Protein AF-A0A7S4K6B4-F1 (afdb_monomer_lite)

InterPro domains:
  IPR001936 Ras GTPase-activating domain [PF00616] (1-148)
  IPR001936 Ras GTPase-activating domain [PS50018] (1-148)
  IPR001936 Ras GTPase-activating domain [SM00323] (1-263)
  IPR008936 Rho GTPase activation protein [G3DSA:1.10.506.10] (1-187)
  IPR008936 Rho GTPase activation protein [SSF48350] (1-234)
  IPR039360 Ras GTPase-activating protein [PTHR10194] (1-226)

Sequence (280 aa):
MVDHYFKLVGLPYLQKTLKGIISQIYGLKKSCEMDPSRLTKQEESVEKNSEVLLSLIEQVLKEIFSSIDYFPQKLKDVLQLIRKNCSEAFVENDETVQYTCVSCFVFLRYFVAAILGPTLFGFTKERPGSIAERTLTLVAKTLQSLANFCEFGVKESFMKPLNPFLSVQMENMKNYLNALSLPPSSSPPPPPSLSPISPKEEREETLQEKLNPLKELATLHRLLSDLLPNMEKINTERGEPAGEGLVQLRRVLEGLGKKVEEFKERKEGDPLCVKQFECL

Structure (mmCIF, N/CA/C/O backbone):
data_AF-A0A7S4K6B4-F1
#
_entry.id   AF-A0A7S4K6B4-F1
#
loop_
_atom_site.group_PDB
_atom_site.id
_atom_site.type_symbol
_atom_site.label_atom_id
_atom_site.label_alt_id
_atom_site.label_comp_id
_atom_site.label_asym_id
_atom_site.label_entity_id
_atom_site.label_seq_id
_atom_site.pdbx_PDB_ins_code
_atom_site.Cartn_x
_atom_site.Cartn_y
_atom_site.Cartn_z
_atom_site.occupancy
_atom_site.B_iso_or_equiv
_atom_site.auth_seq_id
_atom_site.auth_comp_id
_atom_site.auth_asym_id
_atom_site.auth_atom_id
_atom_site.pdbx_PDB_model_num
ATOM 1 N N . MET A 1 1 ? 3.953 4.724 -15.351 1.00 70.56 1 MET A N 1
ATOM 2 C CA . MET A 1 1 ? 4.293 3.433 -15.995 1.00 70.56 1 MET A CA 1
ATOM 3 C C . MET A 1 1 ? 4.385 2.311 -14.963 1.00 70.56 1 MET A C 1
ATOM 5 O O . MET A 1 1 ? 3.603 1.378 -15.066 1.00 70.56 1 MET A O 1
ATOM 9 N N . VAL A 1 2 ? 5.246 2.430 -13.942 1.00 76.44 2 VAL A N 1
ATOM 10 C CA . VAL A 1 2 ? 5.408 1.409 -12.884 1.00 76.44 2 VAL A CA 1
ATOM 11 C C . VAL A 1 2 ? 4.096 1.116 -12.145 1.00 76.44 2 VAL A C 1
ATOM 13 O O . VAL A 1 2 ? 3.710 -0.040 -12.060 1.00 76.44 2 VAL A O 1
ATOM 16 N N . ASP A 1 3 ? 3.345 2.136 -11.725 1.00 76.62 3 ASP A N 1
ATOM 17 C CA . ASP A 1 3 ? 2.077 1.938 -10.996 1.00 76.62 3 ASP A CA 1
ATOM 18 C C . ASP A 1 3 ? 1.031 1.172 -11.816 1.00 76.62 3 ASP A C 1
ATOM 20 O O . ASP A 1 3 ? 0.331 0.296 -11.311 1.00 76.62 3 ASP A O 1
ATOM 24 N N . HIS A 1 4 ? 0.951 1.474 -13.115 1.00 78.50 4 HIS A N 1
ATOM 25 C CA . HIS A 1 4 ? 0.056 0.776 -14.032 1.00 78.50 4 HIS A CA 1
ATOM 26 C C . HIS A 1 4 ? 0.482 -0.684 -14.215 1.00 78.50 4 HIS A C 1
ATOM 28 O O . HIS A 1 4 ? -0.365 -1.571 -14.197 1.00 78.50 4 HIS A O 1
ATOM 34 N N . TYR A 1 5 ? 1.788 -0.941 -14.320 1.00 82.06 5 TYR A N 1
ATOM 35 C CA . TYR A 1 5 ? 2.335 -2.293 -14.399 1.00 82.06 5 TYR A CA 1
ATOM 36 C C . TYR A 1 5 ? 2.086 -3.098 -13.114 1.00 82.06 5 TYR A C 1
ATOM 38 O O . TYR A 1 5 ? 1.616 -4.233 -13.184 1.00 82.06 5 TYR A O 1
ATOM 46 N N . PHE A 1 6 ? 2.314 -2.492 -11.943 1.00 85.38 6 PHE A N 1
ATOM 47 C CA . PHE A 1 6 ? 2.011 -3.078 -10.632 1.00 85.38 6 PHE A CA 1
ATOM 48 C C . PHE A 1 6 ? 0.539 -3.439 -10.516 1.00 85.38 6 PHE A C 1
ATOM 50 O O . PHE A 1 6 ? 0.203 -4.542 -10.094 1.00 85.38 6 PHE A O 1
ATOM 57 N N . LYS A 1 7 ? -0.347 -2.539 -10.948 1.00 81.94 7 LYS A N 1
ATOM 58 C CA . LYS A 1 7 ? -1.776 -2.828 -10.989 1.00 81.94 7 LYS A CA 1
ATOM 59 C C . LYS A 1 7 ? -2.085 -3.966 -11.960 1.00 81.94 7 LYS A C 1
ATOM 61 O O . LYS A 1 7 ? -2.802 -4.877 -11.581 1.00 81.94 7 LYS A O 1
ATOM 66 N N . LEU A 1 8 ? -1.551 -3.946 -13.177 1.00 82.88 8 LEU A N 1
ATOM 67 C CA . LEU A 1 8 ? -1.863 -4.939 -14.208 1.00 82.88 8 LEU A CA 1
ATOM 68 C C . LEU A 1 8 ? -1.432 -6.356 -13.808 1.00 82.88 8 LEU A C 1
ATOM 70 O O . LEU A 1 8 ? -2.233 -7.284 -13.866 1.00 82.88 8 LEU A O 1
ATOM 74 N N . VAL A 1 9 ? -0.178 -6.517 -13.388 1.00 88.06 9 VAL A N 1
ATOM 75 C CA . VAL A 1 9 ? 0.402 -7.825 -13.044 1.00 88.06 9 VAL A CA 1
ATOM 76 C C . VAL A 1 9 ? 0.001 -8.261 -11.638 1.00 88.06 9 VAL A C 1
ATOM 78 O O . VAL A 1 9 ? -0.176 -9.446 -11.366 1.00 88.06 9 VAL A O 1
ATOM 81 N N . GLY A 1 10 ? -0.128 -7.301 -10.729 1.00 90.56 10 GLY A N 1
ATOM 82 C CA . GLY A 1 10 ? -0.318 -7.555 -9.312 1.00 90.56 10 GLY A CA 1
ATOM 83 C C . GLY A 1 10 ? -1.771 -7.679 -8.864 1.00 90.56 10 GLY A C 1
ATOM 84 O O . GLY A 1 10 ? -2.011 -8.217 -7.785 1.00 90.56 10 GLY A O 1
ATOM 85 N N . LEU A 1 11 ? -2.757 -7.251 -9.662 1.00 91.38 11 LEU A N 1
ATOM 86 C CA . LEU A 1 11 ? -4.163 -7.248 -9.233 1.00 91.38 11 LEU A CA 1
ATOM 87 C C . LEU A 1 11 ? -4.653 -8.590 -8.659 1.00 91.38 11 LEU A C 1
ATOM 89 O O . LEU A 1 11 ? -5.270 -8.556 -7.594 1.00 91.38 11 LEU A O 1
ATOM 93 N N . PRO A 1 12 ? -4.373 -9.761 -9.272 1.00 92.75 12 PRO A N 1
ATOM 94 C CA . PRO A 1 12 ? -4.813 -11.041 -8.715 1.00 92.75 12 PRO A CA 1
ATOM 95 C C . PRO A 1 12 ? -4.189 -11.332 -7.345 1.00 92.75 12 PRO A C 1
ATOM 97 O O . PRO A 1 12 ? -4.876 -11.792 -6.433 1.00 92.75 12 PRO A O 1
ATOM 100 N N . TYR A 1 13 ? -2.901 -11.017 -7.184 1.00 95.00 13 TYR A N 1
ATOM 101 C CA . TYR A 1 13 ? -2.195 -11.128 -5.909 1.00 95.00 13 TYR A CA 1
ATOM 102 C C . TYR A 1 13 ? -2.833 -10.212 -4.860 1.00 95.00 13 TYR A C 1
ATOM 104 O O . TYR A 1 13 ? -3.227 -10.669 -3.793 1.00 95.00 13 TYR A O 1
ATOM 112 N N . LEU A 1 14 ? -3.028 -8.939 -5.203 1.00 94.69 14 LEU A N 1
ATOM 113 C CA . LEU A 1 14 ? -3.576 -7.929 -4.307 1.00 94.69 14 LEU A CA 1
ATOM 114 C C . LEU A 1 14 ? -4.992 -8.301 -3.839 1.00 94.69 14 LEU A C 1
ATOM 116 O O . LEU A 1 14 ? -5.312 -8.181 -2.657 1.00 94.69 14 LEU A O 1
ATOM 120 N N . GLN A 1 15 ? -5.827 -8.796 -4.758 1.00 93.88 15 GLN A N 1
ATOM 121 C CA . GLN A 1 15 ? -7.163 -9.305 -4.452 1.00 93.88 15 GLN A CA 1
ATOM 122 C C . GLN A 1 15 ? -7.110 -10.513 -3.521 1.00 93.88 15 GLN A C 1
ATOM 124 O O . GLN A 1 15 ? -7.861 -10.554 -2.548 1.00 93.88 15 GLN A O 1
ATOM 129 N N . LYS A 1 16 ? -6.210 -11.465 -3.769 1.00 95.25 16 LYS A N 1
ATOM 130 C CA . LYS A 1 16 ? -6.030 -12.622 -2.888 1.00 95.25 16 LYS A CA 1
ATOM 131 C C . LYS A 1 16 ? -5.607 -12.205 -1.474 1.00 95.25 16 LYS A C 1
ATOM 133 O O . LYS A 1 16 ? -6.151 -12.747 -0.520 1.00 95.25 16 LYS A O 1
ATOM 138 N N . THR A 1 17 ? -4.708 -11.230 -1.348 1.00 97.00 17 THR A N 1
ATOM 139 C CA . THR A 1 17 ? -4.166 -10.770 -0.060 1.00 97.00 17 THR A CA 1
ATOM 140 C C . THR A 1 17 ? -5.149 -9.907 0.738 1.00 97.00 17 THR A C 1
ATOM 142 O O . THR A 1 17 ? -5.305 -10.101 1.936 1.00 97.00 17 THR A O 1
ATOM 145 N N . LEU A 1 18 ? -5.826 -8.937 0.110 1.00 97.00 18 LEU A N 1
ATOM 146 C CA . LEU A 1 18 ? -6.572 -7.905 0.851 1.00 97.00 18 LEU A CA 1
ATOM 147 C C . LEU A 1 18 ? -8.098 -8.058 0.824 1.00 97.00 18 LEU A C 1
ATOM 149 O O . LEU A 1 18 ? -8.790 -7.413 1.613 1.00 97.00 18 LEU A O 1
ATOM 153 N N . LYS A 1 19 ? -8.672 -8.886 -0.059 1.00 95.44 19 LYS A N 1
ATOM 154 C CA . LYS A 1 19 ? -10.137 -8.933 -0.227 1.00 95.44 19 LYS A CA 1
ATOM 155 C C . LYS A 1 19 ? -10.873 -9.363 1.040 1.00 95.44 19 LYS A C 1
ATOM 157 O O . LYS A 1 19 ? -11.932 -8.803 1.328 1.00 95.44 19 LYS A O 1
ATOM 162 N N . GLY A 1 20 ? -10.328 -10.324 1.787 1.00 95.62 20 GLY A N 1
ATOM 163 C CA . GLY A 1 20 ? -10.930 -10.804 3.034 1.00 95.62 20 GLY A CA 1
ATOM 164 C C . GLY A 1 20 ? -11.068 -9.680 4.060 1.00 95.62 20 GLY A C 1
ATOM 165 O O . GLY A 1 20 ? -12.175 -9.375 4.504 1.00 95.62 20 GLY A O 1
ATOM 166 N N . ILE A 1 21 ? -9.962 -8.994 4.346 1.00 95.75 21 ILE A N 1
ATOM 167 C CA . ILE A 1 21 ? -9.938 -7.926 5.345 1.00 95.75 21 ILE A CA 1
ATOM 168 C C . ILE A 1 21 ? -10.695 -6.670 4.906 1.00 95.75 21 ILE A C 1
ATOM 170 O O . ILE A 1 21 ? -11.391 -6.060 5.714 1.00 95.75 21 ILE A O 1
ATOM 174 N N . ILE A 1 22 ? -10.659 -6.313 3.617 1.00 96.19 22 ILE A N 1
ATOM 175 C CA . ILE A 1 22 ? -11.480 -5.210 3.094 1.00 96.19 22 ILE A CA 1
ATOM 176 C C . ILE A 1 22 ? -12.967 -5.538 3.269 1.00 96.19 22 ILE A C 1
ATOM 178 O O . ILE A 1 22 ? -13.727 -4.690 3.732 1.00 96.19 22 ILE A O 1
ATOM 182 N N . SER A 1 23 ? -13.388 -6.771 2.975 1.00 95.31 23 SER A N 1
ATOM 183 C CA . SER A 1 23 ? -14.787 -7.189 3.158 1.00 95.31 23 SER A CA 1
ATOM 184 C C . SER A 1 23 ? -15.208 -7.144 4.631 1.00 95.31 23 SER A C 1
ATOM 186 O O . SER A 1 23 ? -16.315 -6.707 4.943 1.00 95.31 23 SER A O 1
ATOM 188 N N . GLN A 1 24 ? -14.314 -7.531 5.546 1.00 95.25 24 GLN A N 1
ATOM 189 C CA . GLN A 1 24 ? -14.530 -7.404 6.988 1.00 95.25 24 GLN A CA 1
ATOM 190 C C . GLN A 1 24 ? -14.710 -5.941 7.411 1.00 95.25 24 GLN A C 1
ATOM 192 O O . GLN A 1 24 ? -15.645 -5.640 8.151 1.00 95.25 24 GLN A O 1
ATOM 197 N N . ILE A 1 25 ? -13.872 -5.025 6.910 1.00 95.56 25 ILE A N 1
ATOM 198 C CA . ILE A 1 25 ? -13.977 -3.588 7.209 1.00 95.56 25 ILE A CA 1
ATOM 199 C C . ILE A 1 25 ? -15.300 -3.007 6.688 1.00 95.56 25 ILE A C 1
ATOM 201 O O . ILE A 1 25 ? -15.935 -2.214 7.380 1.00 95.56 25 ILE A O 1
ATOM 205 N N . TYR A 1 26 ? -15.764 -3.439 5.513 1.00 94.38 26 TYR A N 1
ATOM 206 C CA . TYR A 1 26 ? -17.073 -3.045 4.974 1.00 94.38 26 TYR A CA 1
ATOM 207 C C . TYR A 1 26 ? -18.247 -3.510 5.845 1.00 94.38 26 TYR A C 1
ATOM 209 O O . TYR A 1 26 ? -19.279 -2.843 5.890 1.00 94.38 26 TYR A O 1
ATOM 217 N N . GLY A 1 27 ? -18.096 -4.638 6.542 1.00 92.62 27 GLY A N 1
ATOM 218 C CA . GLY A 1 27 ? -19.103 -5.179 7.454 1.00 92.62 27 GLY A CA 1
ATOM 219 C C . GLY A 1 27 ? -19.108 -4.554 8.854 1.00 92.62 27 GLY A C 1
ATOM 220 O O . GLY A 1 27 ? -19.947 -4.936 9.677 1.00 92.62 27 GLY A O 1
ATOM 221 N N . LEU A 1 28 ? -18.192 -3.625 9.158 1.00 91.19 28 LEU A N 1
ATOM 222 C CA . LEU A 1 28 ? -18.115 -2.997 10.477 1.00 91.19 28 LEU A CA 1
ATOM 223 C C . LEU A 1 28 ? -19.350 -2.139 10.755 1.00 91.19 28 LEU A C 1
ATOM 225 O O . LEU A 1 28 ? -19.692 -1.225 10.011 1.00 91.19 28 LEU A O 1
ATOM 229 N N . LYS A 1 29 ? -19.995 -2.419 11.890 1.00 85.62 29 LYS A N 1
ATOM 230 C CA . LYS A 1 29 ? -21.159 -1.662 12.376 1.00 85.62 29 LYS A CA 1
ATOM 231 C C . LYS A 1 29 ? -20.790 -0.555 13.359 1.00 85.62 29 LYS A C 1
ATOM 233 O O . LYS A 1 29 ? -21.598 0.336 13.594 1.00 85.62 29 LYS A O 1
ATOM 238 N N . LYS A 1 30 ? -19.608 -0.646 13.968 1.00 84.62 30 LYS A N 1
ATOM 239 C CA . LYS A 1 30 ? -19.111 0.301 14.966 1.00 84.62 30 LYS A CA 1
ATOM 240 C C . LYS A 1 30 ? -17.925 1.067 14.404 1.00 84.62 30 LYS A C 1
ATOM 242 O O . LYS A 1 30 ? -17.118 0.509 13.663 1.00 84.62 30 LYS A O 1
ATOM 247 N N . SER A 1 31 ? -17.863 2.339 14.768 1.00 83.75 31 SER A N 1
ATOM 248 C CA . SER A 1 31 ? -16.763 3.236 14.443 1.00 83.75 31 SER A CA 1
ATOM 249 C C . SER A 1 31 ? -15.487 2.816 15.167 1.00 83.75 31 SER A C 1
ATOM 251 O O . SER A 1 31 ? -15.548 2.321 16.287 1.00 83.75 31 SER A O 1
ATOM 253 N N . CYS A 1 32 ? -14.340 3.033 14.527 1.00 87.88 32 CYS A N 1
ATOM 254 C CA . CYS A 1 32 ? -13.015 2.911 15.140 1.00 87.88 32 CYS A CA 1
ATOM 255 C C . CYS A 1 32 ? -12.357 4.296 15.232 1.00 87.88 32 CYS A C 1
ATOM 257 O O . CYS A 1 32 ? -11.162 4.446 14.982 1.00 87.88 32 CYS A O 1
ATOM 259 N N . GLU A 1 33 ? -13.159 5.336 15.484 1.00 90.25 33 GLU A N 1
ATOM 260 C CA . GLU A 1 33 ? -12.676 6.712 15.501 1.00 90.25 33 GLU A CA 1
ATOM 261 C C . GLU A 1 33 ? -11.719 6.949 16.673 1.00 90.25 33 GLU A C 1
ATOM 263 O O . GLU A 1 33 ? -12.015 6.634 17.827 1.00 90.25 33 GLU A O 1
ATOM 268 N N . MET A 1 34 ? -10.568 7.524 16.333 1.00 88.62 34 MET A N 1
ATOM 269 C CA . MET A 1 34 ? -9.471 7.814 17.254 1.00 88.62 34 MET A CA 1
ATOM 270 C C . MET A 1 34 ? -9.409 9.292 17.631 1.00 88.62 34 MET A C 1
ATOM 272 O O . MET A 1 34 ? -8.783 9.643 18.624 1.00 88.62 34 MET A O 1
ATOM 276 N N . ASP A 1 35 ? -10.022 10.168 16.832 1.00 87.75 35 ASP A N 1
ATOM 277 C CA . ASP A 1 35 ? -10.057 11.604 17.080 1.00 87.75 35 ASP A CA 1
ATOM 278 C C . ASP A 1 35 ? -11.178 11.956 18.077 1.00 87.75 35 ASP A C 1
ATOM 280 O O . ASP A 1 35 ? -12.358 11.863 17.718 1.00 87.75 35 ASP A O 1
ATOM 284 N N . PRO A 1 36 ? -10.847 12.424 19.299 1.00 85.69 36 PRO A N 1
ATOM 285 C CA . PRO A 1 36 ? -11.851 12.765 20.303 1.00 85.69 36 PRO A CA 1
ATOM 286 C C . PRO A 1 36 ? -12.833 13.845 19.841 1.00 85.69 36 PRO A C 1
ATOM 288 O O . PRO A 1 36 ? -13.971 13.874 20.301 1.00 85.69 36 PRO A O 1
ATOM 291 N N . SER A 1 37 ? -12.419 14.728 18.924 1.00 86.50 37 SER A N 1
ATOM 292 C CA . SER A 1 37 ? -13.274 15.801 18.401 1.00 86.50 37 SER A CA 1
ATOM 293 C C . SER A 1 37 ? -14.343 15.304 17.424 1.00 86.50 37 SER A C 1
ATOM 295 O O . SER A 1 37 ? -15.308 16.018 17.147 1.00 86.50 37 SER A O 1
ATOM 297 N N . ARG A 1 38 ? -14.178 14.084 16.901 1.00 83.75 38 ARG A N 1
ATOM 298 C CA . ARG A 1 38 ? -15.070 13.466 15.911 1.00 83.75 38 ARG A CA 1
ATOM 299 C C . ARG A 1 38 ? -15.923 12.347 16.505 1.00 83.75 38 ARG A C 1
ATOM 301 O O . ARG A 1 38 ? -16.779 11.828 15.796 1.00 83.75 38 ARG A O 1
ATOM 308 N N . LEU A 1 39 ? -15.722 12.026 17.786 1.00 84.31 39 LEU A N 1
ATOM 309 C CA . LEU A 1 39 ? -16.547 11.077 18.523 1.00 84.31 39 LEU A CA 1
ATOM 310 C C . LEU A 1 39 ? -17.922 11.659 18.855 1.00 84.31 39 LEU A C 1
ATOM 312 O O . LEU A 1 39 ? -18.068 12.773 19.363 1.00 84.31 39 LEU A O 1
ATOM 316 N N . THR A 1 40 ? -18.948 10.856 18.619 1.00 81.69 40 THR A N 1
ATOM 317 C CA . THR A 1 40 ? -20.323 11.114 19.041 1.00 81.69 40 THR A CA 1
ATOM 318 C C . THR A 1 40 ? -20.594 10.486 20.410 1.00 81.69 40 THR A C 1
ATOM 320 O O . THR A 1 40 ? -19.952 9.523 20.817 1.00 81.69 40 THR A O 1
ATOM 323 N N . LYS A 1 41 ? -21.602 10.987 21.138 1.00 72.69 41 LYS A N 1
ATOM 324 C CA . LYS A 1 41 ? -21.950 10.493 22.490 1.00 72.69 41 LYS A CA 1
ATOM 325 C C . LYS A 1 41 ? -22.365 9.012 22.547 1.00 72.69 41 LYS A C 1
ATOM 327 O O . LYS A 1 41 ? -22.476 8.469 23.640 1.00 72.69 41 LYS A O 1
ATOM 332 N N . GLN A 1 42 ? -22.669 8.399 21.404 1.00 73.81 42 GLN A N 1
ATOM 333 C CA . GLN A 1 42 ? -23.101 7.002 21.293 1.00 73.81 42 GLN A CA 1
ATOM 334 C C . GLN A 1 42 ? -21.957 6.054 20.900 1.00 73.81 42 GLN A C 1
ATOM 336 O O . GLN A 1 42 ? -22.153 4.839 20.905 1.00 73.81 42 GLN A O 1
ATOM 341 N N . GLU A 1 43 ? -20.788 6.588 20.540 1.00 77.00 43 GLU A N 1
ATOM 342 C CA . GLU A 1 43 ? -19.623 5.793 20.152 1.00 77.00 43 GLU A CA 1
ATOM 343 C C . GLU A 1 43 ? -18.823 5.323 21.370 1.00 77.00 43 GLU A C 1
ATOM 345 O O . GLU A 1 43 ? -18.908 5.886 22.464 1.00 77.00 43 GLU A O 1
ATOM 350 N N . GLU A 1 44 ? -18.062 4.243 21.184 1.00 81.38 44 GLU A N 1
ATOM 351 C CA . GLU A 1 44 ? -17.172 3.734 22.224 1.00 81.38 44 GLU A CA 1
ATOM 352 C C . GLU A 1 44 ? -16.002 4.693 22.470 1.00 81.38 44 GLU A C 1
ATOM 354 O O . GLU A 1 44 ? -15.708 5.574 21.658 1.00 81.38 44 GLU A O 1
ATOM 359 N N . SER A 1 45 ? -15.340 4.529 23.618 1.00 83.56 45 SER A N 1
ATOM 360 C CA . SER A 1 45 ? -14.209 5.373 23.984 1.00 83.56 45 SER A CA 1
ATOM 361 C C . SER A 1 45 ? -13.032 5.181 23.021 1.00 83.56 45 SER A C 1
ATOM 363 O O . SER A 1 45 ? -12.892 4.130 22.387 1.00 83.56 45 SER A O 1
ATOM 365 N N . VAL A 1 46 ? -12.169 6.198 22.929 1.00 86.44 46 VAL A N 1
ATOM 366 C CA . VAL A 1 46 ? -10.974 6.187 22.066 1.00 86.44 46 VAL A CA 1
ATOM 367 C C . VAL A 1 46 ? -10.124 4.947 22.329 1.00 86.44 46 VAL A C 1
ATOM 369 O O . VAL A 1 46 ? -9.608 4.346 21.394 1.00 86.44 46 VAL A O 1
ATOM 372 N N . GLU A 1 47 ? -10.018 4.526 23.587 1.00 85.94 47 GLU A N 1
ATOM 373 C CA . GLU A 1 47 ? -9.215 3.378 24.001 1.00 85.94 47 GLU A CA 1
ATOM 374 C C . GLU A 1 47 ? -9.735 2.084 23.362 1.00 85.94 47 GLU A C 1
ATOM 376 O O . GLU A 1 47 ? -8.972 1.378 22.705 1.00 85.94 47 GLU A O 1
ATOM 381 N N . LYS A 1 48 ? -11.043 1.813 23.441 1.00 87.56 48 LYS A N 1
ATOM 382 C CA . LYS A 1 48 ? -11.635 0.617 22.815 1.00 87.56 48 LYS A CA 1
ATOM 383 C C . LYS A 1 48 ? -11.559 0.666 21.294 1.00 87.56 48 LYS A C 1
ATOM 385 O O . LYS A 1 48 ? -11.222 -0.328 20.654 1.00 87.56 48 LYS A O 1
ATOM 390 N N . ASN A 1 49 ? -11.820 1.833 20.708 1.00 90.06 49 ASN A N 1
ATOM 391 C CA . ASN A 1 49 ? -11.690 2.023 19.263 1.00 90.06 49 ASN A CA 1
ATOM 392 C C . ASN A 1 49 ? -10.249 1.777 18.793 1.00 90.06 49 ASN A C 1
ATOM 394 O O . ASN A 1 49 ? -10.049 1.208 17.717 1.00 90.06 49 ASN A O 1
ATOM 398 N N . SER A 1 50 ? -9.261 2.151 19.612 1.00 88.62 50 SER A N 1
ATOM 399 C CA . SER A 1 50 ? -7.840 1.940 19.331 1.00 88.62 50 SER A CA 1
ATOM 400 C C . SER A 1 50 ? -7.461 0.467 19.307 1.00 88.62 50 SER A C 1
ATOM 402 O O . SER A 1 50 ? -6.750 0.052 18.397 1.00 88.62 50 SER A O 1
ATOM 404 N N . GLU A 1 51 ? -7.995 -0.337 20.228 1.00 90.75 51 GLU A N 1
ATOM 405 C CA . GLU A 1 51 ? -7.765 -1.784 20.267 1.00 90.75 51 GLU A CA 1
ATOM 406 C C . GLU A 1 51 ? -8.330 -2.462 19.013 1.00 90.75 51 GLU A C 1
ATOM 408 O O . GLU A 1 51 ? -7.657 -3.280 18.380 1.00 90.75 51 GLU A O 1
ATOM 413 N N . VAL A 1 52 ? -9.543 -2.076 18.600 1.00 92.00 52 VAL A N 1
ATOM 414 C CA . VAL A 1 52 ? -10.170 -2.604 17.379 1.00 92.00 52 VAL A CA 1
ATOM 415 C C . VAL A 1 52 ? -9.374 -2.200 16.137 1.00 92.00 52 VAL A C 1
ATOM 417 O O . VAL A 1 52 ? -9.094 -3.045 15.284 1.00 92.00 52 VAL A O 1
ATOM 420 N N . LEU A 1 53 ? -8.983 -0.926 16.029 1.00 93.88 53 LEU A N 1
ATOM 421 C CA . LEU A 1 53 ? -8.185 -0.434 14.907 1.00 93.88 53 LEU A CA 1
ATOM 422 C C . LEU A 1 53 ? -6.822 -1.134 14.843 1.00 93.88 53 LEU A C 1
ATOM 424 O O . LEU A 1 53 ? -6.402 -1.552 13.764 1.00 93.88 53 LEU A O 1
ATOM 428 N N . LEU A 1 54 ? -6.153 -1.292 15.985 1.00 94.62 54 LEU A N 1
ATOM 429 C CA . LEU A 1 54 ? -4.870 -1.977 16.077 1.00 94.62 54 LEU A CA 1
ATOM 430 C C . LEU A 1 54 ? -4.995 -3.435 15.628 1.00 94.62 54 LEU A C 1
ATOM 432 O O . LEU A 1 54 ? -4.221 -3.873 14.781 1.00 94.62 54 LEU A O 1
ATOM 436 N N . SER A 1 55 ? -6.028 -4.143 16.092 1.00 95.12 55 SER A N 1
ATOM 437 C CA . SER A 1 55 ? -6.301 -5.520 15.671 1.00 95.12 55 SER A CA 1
ATOM 438 C C . SER A 1 55 ? -6.531 -5.638 14.159 1.00 95.12 55 SER A C 1
ATOM 440 O O . SER A 1 55 ? -6.071 -6.595 13.533 1.00 95.12 55 SER A O 1
ATOM 442 N N . LEU A 1 56 ? -7.217 -4.668 13.542 1.00 96.38 56 LEU A N 1
ATOM 443 C CA . LEU A 1 56 ? -7.383 -4.631 12.086 1.00 96.38 56 LEU A CA 1
ATOM 444 C C . LEU A 1 56 ? -6.043 -4.404 11.377 1.00 96.38 56 LEU A C 1
ATOM 446 O O . LEU A 1 56 ? -5.744 -5.098 10.409 1.00 96.38 56 LEU A O 1
ATOM 450 N N . ILE A 1 57 ? -5.221 -3.467 11.853 1.00 96.94 57 ILE A N 1
ATOM 451 C CA . ILE A 1 57 ? -3.908 -3.173 11.258 1.00 96.94 57 ILE A CA 1
ATOM 452 C C . ILE A 1 57 ? -2.975 -4.384 11.365 1.00 96.94 57 ILE A C 1
ATOM 454 O O . ILE A 1 57 ? -2.303 -4.722 10.391 1.00 96.94 57 ILE A O 1
ATOM 458 N N . GLU A 1 58 ? -2.967 -5.067 12.509 1.00 96.94 58 GLU A N 1
ATOM 459 C CA . GLU A 1 58 ? -2.217 -6.309 12.718 1.00 96.94 58 GLU A CA 1
ATOM 460 C C . GLU A 1 58 ? -2.626 -7.395 11.729 1.00 96.94 58 GLU A C 1
ATOM 462 O O . GLU A 1 58 ? -1.767 -8.029 11.116 1.00 96.94 58 GLU A O 1
ATOM 467 N N . GLN A 1 59 ? -3.932 -7.582 11.525 1.00 97.38 59 GLN A N 1
ATOM 468 C CA . GLN A 1 59 ? -4.438 -8.530 10.538 1.00 97.38 59 GLN A CA 1
ATOM 469 C C . GLN A 1 59 ? -4.020 -8.130 9.117 1.00 97.38 59 GLN A C 1
ATOM 471 O O . GLN A 1 59 ? -3.551 -8.986 8.370 1.00 97.38 59 GLN A O 1
ATOM 476 N N . VAL A 1 60 ? -4.100 -6.844 8.747 1.00 97.81 60 VAL A N 1
ATOM 477 C CA . VAL A 1 60 ? -3.664 -6.382 7.415 1.00 97.81 60 VAL A CA 1
ATOM 478 C C . VAL A 1 60 ? -2.175 -6.651 7.204 1.00 97.81 60 VAL A C 1
ATOM 480 O O . VAL A 1 60 ? -1.793 -7.203 6.173 1.00 97.81 60 VAL A O 1
ATOM 483 N N . LEU A 1 61 ? -1.329 -6.292 8.171 1.00 97.75 61 LEU A N 1
ATOM 484 C CA . LEU A 1 61 ? 0.111 -6.531 8.077 1.00 97.75 61 LEU A CA 1
ATOM 485 C C . LEU A 1 61 ? 0.436 -8.020 8.028 1.00 97.75 61 LEU A C 1
ATOM 487 O O . LEU A 1 61 ? 1.295 -8.422 7.250 1.00 97.75 61 LEU A O 1
ATOM 491 N N . LYS A 1 62 ? -0.277 -8.849 8.792 1.00 97.31 62 LYS A N 1
ATOM 492 C CA . LYS A 1 62 ? -0.119 -10.303 8.748 1.00 97.31 62 LYS A CA 1
ATOM 493 C C . LYS A 1 62 ? -0.452 -10.870 7.367 1.00 97.31 62 LYS A C 1
ATOM 495 O O . LYS A 1 62 ? 0.342 -11.650 6.840 1.00 97.31 62 LYS A O 1
ATOM 500 N N . GLU A 1 63 ? -1.578 -10.480 6.771 1.00 97.44 63 GLU A N 1
ATOM 501 C CA . GLU A 1 63 ? -1.952 -10.909 5.415 1.00 97.44 63 GLU A CA 1
ATOM 502 C C . GLU A 1 63 ? -0.897 -10.468 4.390 1.00 97.44 63 GLU A C 1
ATOM 504 O O . GLU A 1 63 ? -0.455 -11.267 3.566 1.00 97.44 63 GLU A O 1
ATOM 509 N N . ILE A 1 64 ? -0.411 -9.225 4.484 1.00 97.75 64 ILE A N 1
ATOM 510 C CA . ILE A 1 64 ? 0.642 -8.716 3.595 1.00 97.75 64 ILE A CA 1
ATOM 511 C C . ILE A 1 64 ? 1.950 -9.494 3.792 1.00 97.75 64 ILE A C 1
ATOM 513 O O . ILE A 1 64 ? 2.492 -10.027 2.828 1.00 97.75 64 ILE A O 1
ATOM 517 N N . PHE A 1 65 ? 2.462 -9.619 5.013 1.00 97.06 65 PHE A N 1
ATOM 518 C CA . PHE A 1 65 ? 3.763 -10.248 5.254 1.00 97.06 65 PHE A CA 1
ATOM 519 C C . PHE A 1 65 ? 3.763 -11.747 4.942 1.00 97.06 65 PHE A C 1
ATOM 521 O O . PHE A 1 65 ? 4.717 -12.244 4.347 1.00 97.06 65 PHE A O 1
ATOM 528 N N . SER A 1 66 ? 2.676 -12.459 5.254 1.00 95.81 66 SER A N 1
ATOM 529 C CA . SER A 1 66 ? 2.537 -13.888 4.927 1.00 95.81 66 SER A CA 1
ATOM 530 C C . SER A 1 66 ? 2.305 -14.160 3.437 1.00 95.81 66 SER A C 1
ATOM 532 O O . SER A 1 66 ? 2.442 -15.293 2.983 1.00 95.81 66 SER A O 1
ATOM 534 N N . SER A 1 67 ? 1.990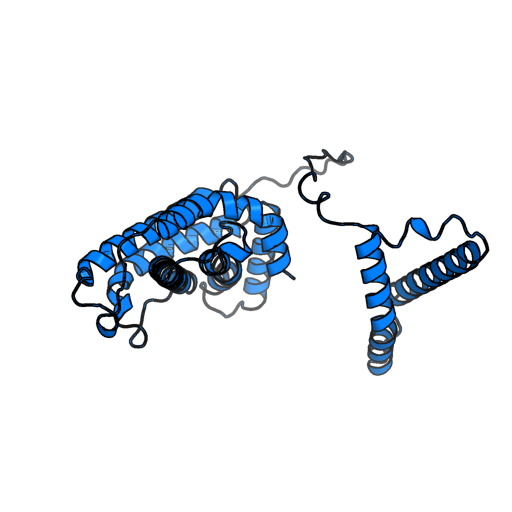 -13.131 2.646 1.00 95.56 67 SER A N 1
ATOM 535 C CA . SER A 1 67 ? 1.751 -13.282 1.209 1.00 95.56 67 SER A CA 1
ATOM 536 C C . SER A 1 67 ? 3.008 -13.304 0.335 1.00 95.56 67 SER A C 1
ATOM 538 O O . SER A 1 67 ? 2.909 -13.486 -0.881 1.00 95.56 67 SER A O 1
ATOM 540 N N . ILE A 1 68 ? 4.190 -13.134 0.935 1.00 94.06 68 ILE A N 1
ATOM 541 C CA . ILE A 1 68 ? 5.475 -13.001 0.234 1.00 94.06 68 ILE A CA 1
ATOM 542 C C . ILE A 1 68 ? 5.780 -14.159 -0.733 1.00 94.06 68 ILE A C 1
ATOM 544 O O . ILE A 1 68 ? 6.372 -13.941 -1.800 1.00 94.06 68 ILE A O 1
ATOM 548 N N . ASP A 1 69 ? 5.331 -15.367 -0.387 1.00 90.75 69 ASP A N 1
ATOM 549 C CA . ASP A 1 69 ? 5.588 -16.601 -1.137 1.00 90.75 69 ASP A CA 1
ATOM 550 C C . ASP A 1 69 ? 4.892 -16.620 -2.498 1.00 90.75 69 ASP A C 1
ATOM 552 O O . ASP A 1 69 ? 5.401 -17.204 -3.451 1.00 90.75 69 ASP A O 1
ATOM 556 N N . TYR A 1 70 ? 3.743 -15.951 -2.615 1.00 93.25 70 TYR A N 1
ATOM 557 C CA . TYR A 1 70 ? 2.990 -15.856 -3.866 1.00 93.25 70 TYR A CA 1
ATOM 558 C C . TYR A 1 70 ? 3.007 -14.444 -4.467 1.00 93.25 70 TYR A C 1
ATOM 560 O O . TYR A 1 70 ? 2.238 -14.151 -5.387 1.00 93.25 70 TYR A O 1
ATOM 568 N N . PHE A 1 71 ? 3.888 -13.566 -3.975 1.00 94.25 71 PHE A N 1
ATOM 569 C CA . PHE A 1 71 ? 4.114 -12.254 -4.574 1.00 94.25 71 PHE A CA 1
ATOM 570 C C . PHE A 1 71 ? 4.684 -12.412 -5.999 1.00 94.25 71 PHE A C 1
ATOM 572 O O . PHE A 1 71 ? 5.680 -13.123 -6.166 1.00 94.25 71 PHE A O 1
ATOM 579 N N . PRO A 1 72 ? 4.114 -11.754 -7.032 1.00 93.44 72 PRO A N 1
ATOM 580 C CA . PRO A 1 72 ? 4.505 -11.983 -8.422 1.00 93.44 72 PRO A CA 1
ATOM 581 C C . PRO A 1 72 ? 5.993 -11.717 -8.681 1.00 93.44 72 PRO A C 1
ATOM 583 O O . PRO A 1 72 ? 6.476 -10.608 -8.446 1.00 93.44 72 PRO A O 1
ATOM 586 N N . GLN A 1 73 ? 6.703 -12.702 -9.242 1.00 91.06 73 GLN A N 1
ATOM 587 C CA . GLN A 1 73 ? 8.146 -12.597 -9.505 1.00 91.06 73 GLN A CA 1
ATOM 588 C C . GLN A 1 73 ? 8.490 -11.390 -10.388 1.00 91.06 73 GLN A C 1
ATOM 590 O O . GLN A 1 73 ? 9.380 -10.619 -10.053 1.00 91.06 73 GLN A O 1
ATOM 595 N N . LYS A 1 74 ? 7.685 -11.143 -11.430 1.00 90.12 74 LYS A N 1
ATOM 596 C CA . LYS A 1 74 ? 7.817 -9.976 -12.317 1.00 90.12 74 LYS A CA 1
ATOM 597 C C . LYS A 1 74 ? 7.853 -8.641 -11.559 1.00 90.12 74 LYS A C 1
ATOM 599 O O . LYS A 1 74 ? 8.532 -7.710 -11.975 1.00 90.12 74 LYS A O 1
ATOM 604 N N . LEU A 1 75 ? 7.115 -8.529 -10.452 1.00 93.06 75 LEU A N 1
ATOM 605 C CA . LEU A 1 75 ? 7.134 -7.331 -9.614 1.00 93.06 75 LEU A CA 1
ATOM 606 C C . LEU A 1 75 ? 8.367 -7.303 -8.701 1.00 93.06 75 LEU A C 1
ATOM 608 O O . LEU A 1 75 ? 8.935 -6.229 -8.519 1.00 93.06 75 LEU A O 1
ATOM 612 N N . LYS A 1 76 ? 8.826 -8.455 -8.183 1.00 94.06 76 LYS A N 1
ATOM 613 C CA . LYS A 1 76 ? 10.094 -8.548 -7.429 1.00 94.06 76 LYS A CA 1
ATOM 614 C C . LYS A 1 76 ? 11.275 -8.078 -8.276 1.00 94.06 76 LYS A C 1
ATOM 616 O O . LYS A 1 76 ? 12.093 -7.310 -7.783 1.00 94.06 76 LYS A O 1
ATOM 621 N N . ASP A 1 77 ? 11.322 -8.457 -9.550 1.00 91.62 77 ASP A N 1
ATOM 622 C CA . ASP A 1 77 ? 12.398 -8.060 -10.467 1.00 91.62 77 ASP A CA 1
ATOM 623 C C . ASP A 1 77 ? 12.455 -6.529 -10.639 1.00 91.62 77 ASP A C 1
ATOM 625 O O . ASP A 1 77 ? 13.526 -5.919 -10.587 1.00 91.62 77 ASP A O 1
ATOM 629 N N . VAL A 1 78 ? 11.290 -5.877 -10.752 1.00 92.69 78 VAL A N 1
ATOM 630 C CA . VAL A 1 78 ? 11.197 -4.407 -10.798 1.00 92.69 78 VAL A CA 1
ATOM 631 C C . VAL A 1 78 ? 11.659 -3.780 -9.480 1.00 92.69 78 VAL A C 1
ATOM 633 O O . VAL A 1 78 ? 12.389 -2.790 -9.499 1.00 92.69 78 VAL A O 1
ATOM 636 N N . LEU A 1 79 ? 11.274 -4.346 -8.332 1.00 94.00 79 LEU A N 1
ATOM 637 C CA . LEU A 1 79 ? 11.685 -3.841 -7.016 1.00 94.00 79 LEU A CA 1
ATOM 638 C C . LEU A 1 79 ? 13.192 -3.997 -6.772 1.00 94.00 79 LEU A C 1
ATOM 640 O O . LEU A 1 79 ? 13.802 -3.086 -6.214 1.00 94.00 79 LEU A O 1
ATOM 644 N N . GLN A 1 80 ? 13.796 -5.100 -7.218 1.00 94.00 80 GLN A N 1
ATOM 645 C CA . GLN A 1 80 ? 15.248 -5.310 -7.176 1.00 94.00 80 GLN A CA 1
ATOM 646 C C . GLN A 1 80 ? 15.982 -4.243 -7.995 1.00 94.00 80 GLN A C 1
ATOM 648 O O . GLN A 1 80 ? 16.945 -3.646 -7.511 1.00 94.00 80 GLN A O 1
ATOM 653 N N . LEU A 1 81 ? 15.496 -3.948 -9.207 1.00 92.00 81 LEU A N 1
ATOM 654 C CA . LEU A 1 81 ? 16.072 -2.902 -10.052 1.00 92.00 81 LEU A CA 1
ATOM 655 C C . LEU A 1 81 ? 15.930 -1.511 -9.421 1.00 92.00 81 LEU A C 1
ATOM 657 O O . LEU A 1 81 ? 16.889 -0.742 -9.414 1.00 92.00 81 LEU A O 1
ATOM 661 N N . ILE A 1 82 ? 14.756 -1.194 -8.862 1.00 91.56 82 ILE A N 1
ATOM 662 C CA . ILE A 1 82 ? 14.525 0.072 -8.150 1.00 91.56 82 ILE A CA 1
ATOM 663 C C . ILE A 1 82 ? 15.502 0.208 -6.984 1.00 91.56 82 ILE A C 1
ATOM 665 O O . ILE A 1 82 ? 16.159 1.240 -6.863 1.00 91.56 82 ILE A O 1
ATOM 669 N N . ARG A 1 83 ? 15.635 -0.833 -6.153 1.00 92.06 83 ARG A N 1
ATOM 670 C CA . ARG A 1 83 ? 16.556 -0.821 -5.014 1.00 92.06 83 ARG A CA 1
ATOM 671 C C . ARG A 1 83 ? 17.990 -0.594 -5.466 1.00 92.06 83 ARG A C 1
ATOM 673 O O . ARG A 1 83 ? 18.624 0.328 -4.967 1.00 92.06 83 ARG A O 1
ATOM 680 N N . LYS A 1 84 ? 18.466 -1.386 -6.432 1.00 90.38 84 LYS A N 1
ATOM 681 C CA . LYS A 1 84 ? 19.823 -1.277 -6.981 1.00 90.38 84 LYS A CA 1
ATOM 682 C C . LYS A 1 84 ? 20.110 0.141 -7.477 1.00 90.38 84 LYS A C 1
ATOM 684 O O . LYS A 1 84 ? 21.066 0.760 -7.024 1.00 90.38 84 LYS A O 1
ATOM 689 N N . ASN A 1 85 ? 19.249 0.672 -8.345 1.00 89.88 85 ASN A N 1
ATOM 690 C CA . ASN A 1 85 ? 19.448 1.994 -8.935 1.00 89.88 85 ASN A CA 1
ATOM 691 C C . ASN A 1 85 ? 19.410 3.106 -7.876 1.00 89.88 85 ASN A C 1
ATOM 693 O O . ASN A 1 85 ? 20.168 4.066 -7.966 1.00 89.88 85 ASN A O 1
ATOM 697 N N . CYS A 1 86 ? 18.547 2.993 -6.862 1.00 89.06 86 CYS A N 1
ATOM 698 C CA . CYS A 1 86 ? 18.520 3.950 -5.758 1.00 89.06 86 CYS A CA 1
ATOM 699 C C . CYS A 1 86 ? 19.780 3.861 -4.890 1.00 89.06 86 CYS A C 1
ATOM 701 O O . CYS A 1 86 ? 20.330 4.897 -4.533 1.00 89.06 86 CYS A O 1
ATOM 703 N N . SER A 1 87 ? 20.257 2.658 -4.574 1.00 85.75 87 SER A N 1
ATOM 704 C CA . SER A 1 87 ? 21.500 2.475 -3.819 1.00 85.75 87 SER A CA 1
ATOM 705 C C . SER A 1 87 ? 22.716 3.037 -4.563 1.00 85.75 87 SER A C 1
ATOM 707 O O . SER A 1 87 ? 23.574 3.650 -3.939 1.00 85.75 87 SER A O 1
ATOM 709 N N . GLU A 1 88 ? 22.775 2.885 -5.889 1.00 86.50 88 GLU A N 1
ATOM 710 C CA . GLU A 1 88 ? 23.850 3.438 -6.727 1.00 86.50 88 GLU A CA 1
ATOM 711 C C . GLU A 1 88 ? 23.751 4.962 -6.905 1.00 86.50 88 GLU A C 1
ATOM 713 O O . GLU A 1 88 ? 24.770 5.640 -6.986 1.00 86.50 88 GLU A O 1
ATOM 718 N N . ALA A 1 89 ? 22.540 5.521 -6.963 1.00 85.62 89 ALA A N 1
ATOM 719 C CA . ALA A 1 89 ? 22.340 6.962 -7.127 1.00 85.62 89 ALA A CA 1
ATOM 720 C C . ALA A 1 89 ? 22.541 7.756 -5.825 1.00 85.62 89 ALA A C 1
ATOM 722 O O . ALA A 1 89 ? 22.854 8.943 -5.872 1.00 85.62 89 ALA A O 1
ATOM 723 N N . PHE A 1 90 ? 22.347 7.116 -4.670 1.00 83.00 90 PHE A N 1
ATOM 724 C CA . PHE A 1 90 ? 22.355 7.760 -3.356 1.00 83.00 90 PHE A CA 1
ATOM 725 C C . PHE A 1 90 ? 23.366 7.105 -2.405 1.00 83.00 90 PHE A C 1
ATOM 727 O O . PHE A 1 90 ? 23.047 6.841 -1.250 1.00 83.00 90 PHE A O 1
ATOM 734 N N . VAL A 1 91 ? 24.587 6.861 -2.893 1.00 71.19 91 VAL A N 1
ATOM 735 C CA . VAL A 1 91 ? 25.677 6.191 -2.149 1.00 71.19 91 VAL A CA 1
ATOM 736 C C . VAL A 1 91 ? 26.019 6.894 -0.829 1.00 71.19 91 VAL A C 1
ATOM 738 O O . VAL A 1 91 ? 26.416 6.243 0.129 1.00 71.19 91 VAL A O 1
ATOM 741 N N . GLU A 1 92 ? 25.853 8.217 -0.768 1.00 70.75 92 GLU A N 1
ATOM 742 C CA . GLU A 1 92 ? 26.140 9.028 0.424 1.00 70.75 92 GLU A CA 1
ATOM 743 C C . GLU A 1 92 ? 24.991 9.056 1.446 1.00 70.75 92 GLU A C 1
ATOM 745 O O . GLU A 1 92 ? 25.169 9.568 2.552 1.00 70.75 92 GLU A O 1
ATOM 750 N N . ASN A 1 93 ? 23.811 8.533 1.096 1.00 61.75 93 ASN A N 1
ATOM 751 C CA . ASN A 1 93 ? 22.659 8.554 1.988 1.00 61.75 93 ASN A CA 1
ATOM 752 C C . ASN A 1 93 ? 22.593 7.322 2.901 1.00 61.75 93 ASN A C 1
ATOM 754 O O . ASN A 1 93 ? 23.024 6.223 2.566 1.00 61.75 93 ASN A O 1
ATOM 758 N N . ASP A 1 94 ? 21.957 7.558 4.046 1.00 70.38 94 ASP A N 1
ATOM 759 C CA . ASP A 1 94 ? 21.595 6.622 5.107 1.00 70.38 94 ASP A CA 1
ATOM 760 C C . ASP A 1 94 ? 21.051 5.267 4.594 1.00 70.38 94 ASP A C 1
ATOM 762 O O . ASP A 1 94 ? 20.344 5.190 3.580 1.00 70.38 94 ASP A O 1
ATOM 766 N N . GLU A 1 95 ? 21.313 4.192 5.350 1.00 73.19 95 GLU A N 1
ATOM 767 C CA . GLU A 1 95 ? 20.879 2.808 5.080 1.00 73.19 95 GLU A CA 1
ATOM 768 C C . GLU A 1 95 ? 19.358 2.681 4.876 1.00 73.19 95 GLU A C 1
ATOM 770 O O . GLU A 1 95 ? 18.864 1.657 4.398 1.00 73.19 95 GLU A O 1
ATOM 775 N N . THR A 1 96 ? 18.604 3.719 5.230 1.00 80.25 96 THR A N 1
ATOM 776 C CA . THR A 1 96 ? 17.157 3.854 5.078 1.00 80.25 96 THR A CA 1
ATOM 777 C C . THR A 1 96 ? 16.699 4.083 3.631 1.00 80.25 96 THR A C 1
ATOM 779 O O . THR A 1 96 ? 15.560 3.733 3.298 1.00 80.25 96 THR A O 1
ATOM 782 N N . VAL A 1 97 ? 17.549 4.594 2.729 1.00 85.25 97 VAL A N 1
ATOM 783 C CA . VAL A 1 97 ? 17.145 4.913 1.339 1.00 85.25 97 VAL A CA 1
ATOM 784 C C . VAL A 1 97 ? 16.720 3.676 0.551 1.00 85.25 97 VAL A C 1
ATOM 786 O O . VAL A 1 97 ? 15.684 3.688 -0.114 1.00 85.25 97 VAL A O 1
ATOM 789 N N . GLN A 1 98 ? 17.465 2.579 0.679 1.00 84.06 98 GLN A N 1
ATOM 790 C CA . GLN A 1 98 ? 17.137 1.300 0.033 1.00 84.06 98 GLN A CA 1
ATOM 791 C C . GLN A 1 98 ? 15.789 0.718 0.489 1.00 84.06 98 GLN A C 1
ATOM 793 O O . GLN A 1 98 ? 15.149 -0.015 -0.263 1.00 84.06 98 GLN A O 1
ATOM 798 N N . TYR A 1 99 ? 15.338 1.045 1.704 1.00 91.38 99 TYR A N 1
ATOM 799 C CA . TYR A 1 99 ? 14.039 0.611 2.213 1.00 91.38 99 TYR A CA 1
ATOM 800 C C . TYR A 1 99 ? 12.932 1.558 1.768 1.00 91.38 99 TYR A C 1
ATOM 802 O O . TYR A 1 99 ? 11.904 1.115 1.259 1.00 91.38 99 TYR A O 1
ATOM 810 N N . THR A 1 100 ? 13.139 2.864 1.928 1.00 91.25 100 THR A N 1
ATOM 811 C CA . THR A 1 100 ? 12.137 3.886 1.596 1.00 91.25 100 THR A CA 1
ATOM 812 C C . THR A 1 100 ? 11.799 3.903 0.107 1.00 91.25 100 THR A C 1
ATOM 814 O O . THR A 1 100 ? 10.623 4.047 -0.236 1.00 91.25 100 THR A O 1
ATOM 817 N N . CYS A 1 101 ? 12.772 3.678 -0.786 1.00 91.44 101 CYS A N 1
ATOM 818 C CA . CYS A 1 101 ? 12.503 3.627 -2.223 1.00 91.44 101 CYS A CA 1
ATOM 819 C C . CYS A 1 101 ? 11.570 2.463 -2.589 1.00 91.44 101 CYS A C 1
ATOM 821 O O . CYS A 1 101 ? 10.551 2.687 -3.239 1.00 91.44 101 CYS A O 1
ATOM 823 N N . VAL A 1 102 ? 11.850 1.250 -2.102 1.00 94.12 102 VAL A N 1
ATOM 824 C CA . VAL A 1 102 ? 11.024 0.051 -2.329 1.00 94.12 102 VAL A CA 1
ATOM 825 C C . VAL A 1 102 ? 9.661 0.210 -1.653 1.00 94.12 102 VAL A C 1
ATOM 827 O O . VAL A 1 102 ? 8.622 -0.002 -2.281 1.00 94.12 102 VAL A O 1
ATOM 830 N N . SER A 1 103 ? 9.656 0.651 -0.394 1.00 94.81 103 SER A N 1
ATOM 831 C CA . SER A 1 103 ? 8.453 0.865 0.414 1.00 94.81 103 SER A CA 1
ATOM 832 C C . SER A 1 103 ? 7.471 1.833 -0.250 1.00 94.81 103 SER A C 1
ATOM 834 O O . SER A 1 103 ? 6.269 1.577 -0.295 1.00 94.81 103 SER A O 1
ATOM 836 N N . CYS A 1 104 ? 7.970 2.907 -0.866 1.00 91.88 104 CYS A N 1
ATOM 837 C CA . CYS A 1 104 ? 7.144 3.873 -1.586 1.00 91.88 104 CYS A CA 1
ATOM 838 C C . CYS A 1 104 ? 6.377 3.236 -2.764 1.00 91.88 104 CYS A C 1
ATOM 840 O O . CYS A 1 104 ? 5.219 3.565 -3.010 1.00 91.88 104 CYS A O 1
ATOM 842 N N . PHE A 1 105 ? 6.963 2.279 -3.483 1.00 91.75 105 PHE A N 1
ATOM 843 C CA . PHE A 1 105 ? 6.228 1.574 -4.540 1.00 91.75 105 PHE A CA 1
ATOM 844 C C . PHE A 1 105 ? 5.272 0.519 -3.978 1.00 91.75 105 PHE A C 1
ATOM 846 O O . PHE A 1 105 ? 4.122 0.443 -4.408 1.00 91.75 105 PHE A O 1
ATOM 853 N N . VAL A 1 106 ? 5.728 -0.271 -3.007 1.00 94.81 106 VAL A N 1
ATOM 854 C CA . VAL A 1 106 ? 4.975 -1.421 -2.485 1.00 94.81 106 VAL A CA 1
ATOM 855 C C . VAL A 1 106 ? 3.815 -0.994 -1.586 1.00 94.81 106 VAL A C 1
ATOM 857 O O . VAL A 1 106 ? 2.707 -1.511 -1.708 1.00 94.81 106 VAL A O 1
ATOM 860 N N . PHE A 1 107 ? 4.033 -0.038 -0.690 1.00 95.69 107 PHE A N 1
ATOM 861 C CA . PHE A 1 107 ? 3.005 0.424 0.235 1.00 95.69 107 PHE A CA 1
ATOM 862 C C . PHE A 1 107 ? 2.254 1.612 -0.339 1.00 95.69 107 PHE A C 1
ATOM 864 O O . PHE A 1 107 ? 1.084 1.453 -0.673 1.00 95.69 107 PHE A O 1
ATOM 871 N N . LEU A 1 108 ? 2.903 2.764 -0.531 1.00 92.81 108 LEU A N 1
ATOM 872 C CA . LEU A 1 108 ? 2.202 3.993 -0.926 1.00 92.81 108 LEU A CA 1
ATOM 873 C C . LEU A 1 108 ? 1.439 3.834 -2.251 1.00 92.81 108 LEU A C 1
ATOM 875 O O . LEU A 1 108 ? 0.258 4.174 -2.329 1.00 92.81 108 LEU A O 1
ATOM 879 N N . ARG A 1 109 ? 2.087 3.296 -3.290 1.00 91.62 109 ARG A N 1
ATOM 880 C CA . ARG A 1 109 ? 1.492 3.219 -4.638 1.00 91.62 109 ARG A CA 1
ATOM 881 C C . ARG A 1 109 ? 0.692 1.949 -4.914 1.00 91.62 109 ARG A C 1
ATOM 883 O O . ARG A 1 109 ? -0.008 1.895 -5.924 1.00 91.62 109 ARG A O 1
ATOM 890 N N . TYR A 1 110 ? 0.766 0.949 -4.037 1.00 93.88 110 TYR A N 1
ATOM 891 C CA . TYR A 1 110 ? 0.152 -0.351 -4.281 1.00 93.88 110 TYR A CA 1
ATOM 892 C C . TYR A 1 110 ? -0.790 -0.781 -3.152 1.00 93.88 110 TYR A C 1
ATOM 894 O O . TYR A 1 110 ? -2.001 -0.673 -3.339 1.00 93.88 110 TYR A O 1
ATOM 902 N N . PHE A 1 111 ? -0.306 -1.177 -1.970 1.00 96.44 111 PHE A N 1
ATOM 903 C CA . PHE A 1 111 ? -1.209 -1.598 -0.882 1.00 96.44 111 PHE A CA 1
ATOM 904 C C . PHE A 1 111 ? -2.078 -0.463 -0.318 1.00 96.44 111 PHE A C 1
ATOM 906 O O . PHE A 1 111 ? -3.287 -0.622 -0.176 1.00 96.44 111 PHE A O 1
ATOM 913 N N . VAL A 1 112 ? -1.498 0.698 -0.015 1.00 97.06 112 VAL A N 1
ATOM 914 C CA . VAL A 1 112 ? -2.224 1.856 0.535 1.00 97.06 112 VAL A CA 1
ATOM 915 C C . VAL A 1 112 ? -3.206 2.407 -0.499 1.00 97.06 112 VAL A C 1
ATOM 917 O O . VAL A 1 112 ? -4.369 2.648 -0.175 1.00 97.06 112 VAL A O 1
ATOM 920 N N . ALA A 1 113 ? -2.781 2.517 -1.762 1.00 95.19 113 ALA A N 1
ATOM 921 C CA . ALA A 1 113 ? -3.662 2.893 -2.868 1.00 95.19 113 ALA A CA 1
ATOM 922 C C . ALA A 1 113 ? -4.853 1.926 -3.018 1.00 95.19 113 ALA A C 1
ATOM 924 O O . ALA A 1 113 ? -5.980 2.360 -3.259 1.00 95.19 113 ALA A O 1
ATOM 925 N N . ALA A 1 114 ? -4.621 0.626 -2.833 1.00 95.00 114 ALA A N 1
ATOM 926 C CA . ALA A 1 114 ? -5.650 -0.406 -2.872 1.00 95.00 114 ALA A CA 1
ATOM 927 C C . ALA A 1 114 ?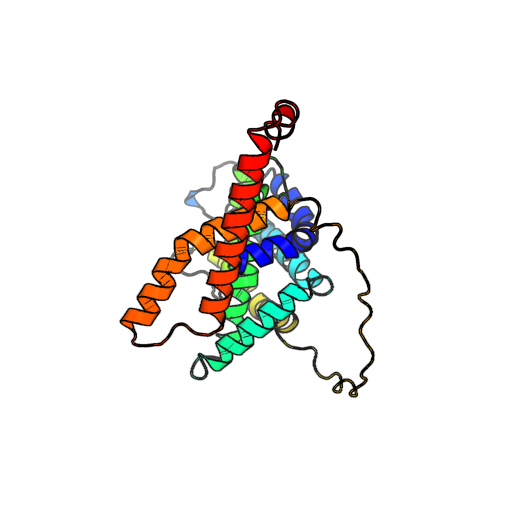 -6.656 -0.317 -1.720 1.00 95.00 114 ALA A C 1
ATOM 929 O O . ALA A 1 114 ? -7.859 -0.458 -1.946 1.00 95.00 114 ALA A O 1
ATOM 930 N N . ILE A 1 115 ? -6.168 -0.056 -0.507 1.00 96.75 115 ILE A N 1
ATOM 931 C CA . ILE A 1 115 ? -6.992 0.082 0.702 1.00 96.75 115 ILE A CA 1
ATOM 932 C C . ILE A 1 115 ? -7.866 1.338 0.629 1.00 96.75 115 ILE A C 1
ATOM 934 O O . ILE A 1 115 ? -9.037 1.285 0.997 1.00 96.75 115 ILE A O 1
ATOM 938 N N . LEU A 1 116 ? -7.327 2.452 0.124 1.00 95.50 116 LEU A N 1
ATOM 939 C CA . LEU A 1 116 ? -8.080 3.699 -0.053 1.00 95.50 116 LEU A CA 1
ATOM 940 C C . LEU A 1 116 ? -9.023 3.663 -1.264 1.00 95.50 116 LEU A C 1
ATOM 942 O O . LEU A 1 116 ? -10.035 4.360 -1.278 1.00 95.50 116 LEU A O 1
ATOM 946 N N . GLY A 1 117 ? -8.707 2.858 -2.281 1.00 93.50 117 GLY A N 1
ATOM 947 C CA . GLY A 1 117 ? -9.473 2.749 -3.522 1.00 93.50 117 GLY A CA 1
ATOM 948 C C . GLY A 1 117 ? -10.094 1.371 -3.764 1.00 93.50 117 GLY A C 1
ATOM 949 O O . GLY A 1 117 ? -9.896 0.826 -4.851 1.00 93.50 117 GLY A O 1
ATOM 950 N N . PRO A 1 118 ? -10.869 0.784 -2.834 1.00 93.25 118 PRO A N 1
ATOM 951 C CA . PRO A 1 118 ? -11.285 -0.615 -2.925 1.00 93.25 118 PRO A CA 1
ATOM 952 C C . PRO A 1 118 ? -12.086 -0.952 -4.200 1.00 93.25 118 PRO A C 1
ATOM 954 O O . PRO A 1 118 ? -11.941 -2.031 -4.780 1.00 93.25 118 PRO A O 1
ATOM 957 N N . THR A 1 119 ? -12.881 -0.006 -4.701 1.00 91.31 119 THR A N 1
ATOM 958 C CA . THR A 1 119 ? -13.633 -0.149 -5.958 1.00 91.31 119 THR A CA 1
ATOM 959 C C . THR A 1 119 ? -12.725 -0.109 -7.191 1.00 91.31 119 THR A C 1
ATOM 961 O O . THR A 1 119 ? -12.923 -0.874 -8.133 1.00 91.31 119 THR A O 1
ATOM 964 N N . LEU A 1 120 ? -11.672 0.718 -7.180 1.00 89.62 120 LEU A N 1
ATOM 965 C CA . LEU A 1 120 ? -10.717 0.865 -8.290 1.00 89.62 120 LEU A CA 1
ATOM 966 C C . LEU A 1 120 ? -9.868 -0.389 -8.521 1.00 89.62 120 LEU A C 1
ATOM 968 O O . LEU A 1 120 ? -9.340 -0.584 -9.621 1.00 89.62 120 LEU A O 1
ATOM 972 N N . PHE A 1 121 ? -9.716 -1.208 -7.485 1.00 91.06 121 PHE A N 1
ATOM 973 C CA . PHE A 1 121 ? -9.005 -2.485 -7.512 1.00 91.06 121 PHE A CA 1
ATOM 974 C C . PHE A 1 121 ? -9.969 -3.686 -7.509 1.00 91.06 121 PHE A C 1
ATOM 976 O O . PHE A 1 121 ? -9.549 -4.838 -7.403 1.00 91.06 121 PHE A O 1
ATOM 983 N N . GLY A 1 122 ? -11.272 -3.440 -7.675 1.00 89.75 122 GLY A N 1
ATOM 984 C CA . GLY A 1 122 ? -12.272 -4.489 -7.860 1.00 89.75 122 GLY A CA 1
ATOM 985 C C . GLY A 1 122 ? -12.467 -5.402 -6.648 1.00 89.75 122 GLY A C 1
ATOM 986 O O . GLY A 1 122 ? -12.893 -6.543 -6.822 1.00 89.75 122 GLY A O 1
ATOM 987 N N . PHE A 1 123 ? -12.159 -4.938 -5.433 1.00 91.00 123 PHE A N 1
ATOM 988 C CA . PHE A 1 123 ? -12.477 -5.688 -4.214 1.00 91.00 123 PHE A CA 1
ATOM 989 C C . PHE A 1 123 ? -13.983 -5.700 -3.946 1.00 91.00 123 PHE A C 1
ATOM 991 O O . PHE A 1 123 ? -14.530 -6.715 -3.515 1.00 91.00 123 PHE A O 1
ATOM 998 N N . THR A 1 124 ? -14.646 -4.579 -4.242 1.00 88.88 124 THR A N 1
ATOM 999 C CA . THR A 1 124 ? -16.084 -4.357 -4.067 1.00 88.88 124 THR A CA 1
ATOM 1000 C C . THR A 1 124 ? -16.653 -3.625 -5.287 1.00 88.88 124 THR A C 1
ATOM 1002 O O . THR A 1 124 ? -15.922 -2.972 -6.034 1.00 88.88 124 THR A O 1
ATOM 1005 N N . LYS A 1 125 ? -17.970 -3.739 -5.505 1.00 89.69 125 LYS A N 1
ATOM 1006 C CA . LYS A 1 125 ? -18.689 -2.948 -6.523 1.00 89.69 125 LYS A CA 1
ATOM 1007 C C . LYS A 1 125 ? -19.234 -1.634 -5.960 1.00 89.69 125 LYS A C 1
ATOM 1009 O O . LYS A 1 125 ? -19.382 -0.663 -6.692 1.00 89.69 125 LYS A O 1
ATOM 1014 N N . GLU A 1 126 ? -19.528 -1.618 -4.666 1.00 90.75 126 GLU A N 1
ATOM 1015 C CA . GLU A 1 126 ? -20.140 -0.492 -3.968 1.00 90.75 126 GLU A CA 1
ATOM 1016 C C . GLU A 1 126 ? -19.087 0.334 -3.235 1.00 90.75 126 GLU A C 1
ATOM 1018 O O . GLU A 1 126 ? -18.056 -0.190 -2.800 1.00 90.75 126 GLU A O 1
ATOM 1023 N N . ARG A 1 127 ? -19.357 1.635 -3.093 1.00 90.12 127 ARG A N 1
ATOM 1024 C CA . ARG A 1 127 ? -18.519 2.510 -2.272 1.00 90.12 127 ARG A CA 1
ATOM 1025 C C . ARG A 1 127 ? -18.651 2.138 -0.791 1.00 90.12 127 ARG A C 1
ATOM 1027 O O . ARG A 1 127 ? -19.735 1.730 -0.374 1.00 90.12 127 ARG A O 1
ATOM 1034 N N . PRO A 1 128 ? -17.585 2.313 0.006 1.00 90.81 128 PRO A N 1
ATOM 1035 C CA . PRO A 1 128 ? -17.675 2.090 1.440 1.00 90.81 128 PRO A CA 1
ATOM 1036 C C . PRO A 1 128 ? -18.665 3.078 2.072 1.00 90.81 128 PRO A C 1
ATOM 1038 O O . PRO A 1 128 ? -18.744 4.236 1.662 1.00 90.81 128 PRO A O 1
ATOM 1041 N N . GLY A 1 129 ? -19.412 2.625 3.082 1.00 92.75 129 GLY A N 1
ATOM 1042 C CA . GLY A 1 129 ? -20.157 3.530 3.961 1.00 92.75 129 GLY A CA 1
ATOM 1043 C C . GLY A 1 129 ? -19.208 4.382 4.812 1.00 92.75 129 GLY A C 1
ATOM 1044 O O . GLY A 1 129 ? -18.027 4.060 4.927 1.00 92.75 129 GLY A O 1
ATOM 1045 N N . SER A 1 130 ? -19.718 5.433 5.459 1.00 92.06 130 SER A N 1
ATOM 1046 C CA . SER A 1 130 ? -18.899 6.410 6.205 1.00 92.06 130 SER A CA 1
ATOM 1047 C C . SER A 1 130 ? -17.974 5.783 7.258 1.00 92.06 130 SER A C 1
ATOM 1049 O O . SER A 1 130 ? -16.818 6.184 7.379 1.00 92.06 130 SER A O 1
ATOM 1051 N N . ILE A 1 131 ? -18.460 4.771 7.987 1.00 91.81 131 ILE A N 1
ATOM 1052 C CA . ILE A 1 131 ? -17.672 4.025 8.980 1.00 91.81 131 ILE A CA 1
ATOM 1053 C C . ILE A 1 131 ? -16.520 3.283 8.297 1.00 91.81 131 ILE A C 1
ATOM 1055 O O . ILE A 1 131 ? -15.364 3.458 8.671 1.00 91.81 131 ILE A O 1
ATOM 1059 N N . ALA A 1 132 ? -16.822 2.490 7.267 1.00 94.69 132 ALA A N 1
ATOM 1060 C CA . ALA A 1 132 ? -15.820 1.715 6.544 1.00 94.69 132 ALA A CA 1
ATOM 1061 C C . ALA A 1 132 ? -14.790 2.624 5.857 1.00 94.69 132 ALA A C 1
ATOM 1063 O O . ALA A 1 132 ? -13.593 2.374 5.957 1.00 94.69 132 ALA A O 1
ATOM 1064 N N . GLU A 1 133 ? -15.229 3.706 5.211 1.00 94.88 133 GLU A N 1
ATOM 1065 C CA . GLU A 1 133 ? -14.357 4.688 4.557 1.00 94.88 133 GLU A CA 1
ATOM 1066 C C . GLU A 1 133 ? -13.386 5.320 5.559 1.00 94.88 133 GLU A C 1
ATOM 1068 O O . GLU A 1 133 ? -12.176 5.413 5.308 1.00 94.88 133 GLU A O 1
ATOM 1073 N N . ARG A 1 134 ? -13.899 5.694 6.738 1.00 94.62 134 ARG A N 1
ATOM 1074 C CA . ARG A 1 134 ? -13.068 6.228 7.811 1.00 94.62 134 ARG A CA 1
ATOM 1075 C C . ARG A 1 134 ? -12.074 5.185 8.309 1.00 94.62 134 ARG A C 1
ATOM 1077 O O . ARG A 1 134 ? -10.887 5.495 8.375 1.00 94.62 134 ARG A O 1
ATOM 1084 N N . THR A 1 135 ? -12.512 3.964 8.602 1.00 95.62 135 THR A N 1
ATOM 1085 C CA . THR A 1 135 ? -11.625 2.892 9.076 1.00 95.62 135 THR A CA 1
ATOM 1086 C C . THR A 1 135 ? -10.534 2.563 8.057 1.00 95.62 135 THR A C 1
ATOM 1088 O O . THR A 1 135 ? -9.365 2.501 8.431 1.00 95.62 135 THR A O 1
ATOM 1091 N N . LEU A 1 136 ? -10.870 2.445 6.765 1.00 96.94 136 LEU A N 1
ATOM 1092 C CA . LEU A 1 136 ? -9.887 2.251 5.689 1.00 96.94 136 LEU A CA 1
ATOM 1093 C C . LEU A 1 136 ? -8.859 3.385 5.661 1.00 96.94 136 LEU A C 1
ATOM 1095 O O . LEU A 1 136 ? -7.668 3.125 5.511 1.00 96.94 136 LEU A O 1
ATOM 1099 N N . THR A 1 137 ? -9.301 4.628 5.867 1.00 96.19 137 THR A N 1
ATOM 1100 C CA . THR A 1 137 ? -8.407 5.789 5.950 1.00 96.19 137 THR A CA 1
ATOM 1101 C C . THR A 1 137 ? -7.447 5.680 7.132 1.00 96.19 137 THR A C 1
ATOM 1103 O O . THR A 1 137 ? -6.259 5.954 6.970 1.00 96.19 137 THR A O 1
ATOM 1106 N N . LEU A 1 138 ? -7.923 5.275 8.314 1.00 96.06 138 LEU A N 1
ATOM 1107 C CA . LEU A 1 138 ? -7.054 5.126 9.486 1.00 96.06 138 LEU A CA 1
ATOM 1108 C C . LEU A 1 138 ? -6.046 3.989 9.302 1.00 96.06 138 LEU A C 1
ATOM 1110 O O . LEU A 1 138 ? -4.862 4.187 9.562 1.00 96.06 138 LEU A O 1
ATOM 1114 N N . VAL A 1 139 ? -6.487 2.845 8.773 1.00 97.00 139 VAL A N 1
ATOM 1115 C CA . VAL A 1 139 ? -5.610 1.714 8.434 1.00 97.00 139 VAL A CA 1
ATOM 1116 C C . VAL A 1 139 ? -4.542 2.147 7.428 1.00 97.00 139 VAL A C 1
ATOM 1118 O O . VAL A 1 139 ? -3.351 1.981 7.681 1.00 97.00 139 VAL A O 1
ATOM 1121 N N . ALA A 1 140 ? -4.951 2.758 6.314 1.00 97.19 140 ALA A N 1
ATOM 1122 C CA . ALA A 1 140 ? -4.052 3.255 5.275 1.00 97.19 140 ALA A CA 1
ATOM 1123 C C . ALA A 1 140 ? -3.015 4.237 5.831 1.00 97.19 140 ALA A C 1
ATOM 1125 O O . ALA A 1 140 ? -1.835 4.156 5.496 1.00 97.19 140 ALA A O 1
ATOM 1126 N N . LYS A 1 141 ? -3.445 5.138 6.716 1.00 95.81 141 LYS A N 1
ATOM 1127 C CA . LYS A 1 141 ? -2.582 6.130 7.350 1.00 95.81 141 LYS A CA 1
ATOM 1128 C C . LYS A 1 141 ? -1.530 5.493 8.258 1.00 95.81 141 LYS A C 1
ATOM 1130 O O . LYS A 1 141 ? -0.364 5.871 8.176 1.00 95.81 141 LYS A O 1
ATOM 1135 N N . THR A 1 142 ? -1.907 4.498 9.060 1.00 96.44 142 THR A N 1
ATOM 1136 C CA . THR A 1 142 ? -0.952 3.768 9.907 1.00 96.44 142 THR A CA 1
ATOM 1137 C C . THR A 1 142 ? 0.032 2.949 9.083 1.00 96.44 142 THR A C 1
ATOM 1139 O O . THR A 1 142 ? 1.234 3.010 9.341 1.00 96.44 142 THR A O 1
ATOM 1142 N N . LEU A 1 143 ? -0.437 2.261 8.039 1.00 97.19 143 LEU A N 1
ATOM 1143 C CA . LEU A 1 143 ? 0.447 1.553 7.110 1.00 97.19 143 LEU A CA 1
ATOM 1144 C C . LEU A 1 143 ? 1.411 2.507 6.403 1.00 97.19 143 LEU A C 1
ATOM 1146 O O . LEU A 1 143 ? 2.578 2.172 6.234 1.00 97.19 143 LEU A O 1
ATOM 1150 N N . GLN A 1 144 ? 0.948 3.699 6.021 1.00 95.69 144 GLN A N 1
ATOM 1151 C CA . GLN A 1 144 ? 1.796 4.700 5.386 1.00 95.69 144 GLN A CA 1
ATOM 1152 C C . GLN A 1 144 ? 2.853 5.254 6.347 1.00 95.69 144 GLN A C 1
ATOM 1154 O O . GLN A 1 144 ? 4.000 5.430 5.941 1.00 95.69 144 GLN A O 1
ATOM 1159 N N . SER A 1 145 ? 2.490 5.503 7.609 1.00 95.44 145 SER A N 1
ATOM 1160 C CA . SER A 1 145 ? 3.447 5.917 8.643 1.00 95.44 145 SER A CA 1
ATOM 1161 C C . SER A 1 145 ? 4.524 4.849 8.844 1.00 95.44 145 SER A C 1
ATOM 1163 O O . SER A 1 145 ? 5.716 5.154 8.812 1.00 95.44 145 SER A O 1
ATOM 1165 N N . LEU A 1 146 ? 4.114 3.578 8.933 1.00 96.06 146 LEU A N 1
ATOM 1166 C CA . LEU A 1 146 ? 5.034 2.446 9.034 1.00 96.06 146 LEU A CA 1
ATOM 1167 C C . LEU A 1 146 ? 5.952 2.333 7.809 1.00 96.06 146 LEU A C 1
ATOM 1169 O O . LEU A 1 146 ? 7.159 2.168 7.951 1.00 96.06 146 LEU A O 1
ATOM 1173 N N . ALA A 1 147 ? 5.386 2.456 6.608 1.00 94.12 147 ALA A N 1
ATOM 1174 C CA . ALA A 1 147 ? 6.107 2.407 5.339 1.00 94.12 147 ALA A CA 1
ATOM 1175 C C . ALA A 1 147 ? 7.126 3.548 5.183 1.00 94.12 147 ALA A C 1
ATOM 1177 O O . ALA A 1 147 ? 8.143 3.379 4.507 1.00 94.12 147 ALA A O 1
ATOM 1178 N N . ASN A 1 148 ? 6.858 4.692 5.813 1.00 93.19 148 ASN A N 1
ATOM 1179 C CA . ASN A 1 148 ? 7.761 5.837 5.881 1.00 93.19 148 ASN A CA 1
ATOM 1180 C C . ASN A 1 148 ? 8.786 5.724 7.022 1.00 93.19 148 ASN A C 1
ATOM 1182 O O . ASN A 1 148 ? 9.606 6.627 7.169 1.00 93.19 148 ASN A O 1
ATOM 1186 N N . PHE A 1 149 ? 8.739 4.654 7.824 1.00 92.88 149 PHE A N 1
ATOM 1187 C CA . PHE A 1 149 ? 9.566 4.461 9.019 1.00 92.88 149 PHE A CA 1
ATOM 1188 C C . PHE A 1 149 ? 9.478 5.637 9.996 1.00 92.88 149 PHE A C 1
ATOM 1190 O O . PHE A 1 149 ? 10.473 6.049 10.590 1.00 92.88 149 PHE A O 1
ATOM 1197 N N . CYS A 1 150 ? 8.275 6.191 10.155 1.00 92.12 150 CYS A N 1
ATOM 1198 C CA . CYS A 1 150 ? 8.038 7.316 11.044 1.00 92.12 150 CYS A CA 1
ATOM 1199 C C . CYS A 1 150 ? 6.887 7.056 12.017 1.00 92.12 150 CYS A C 1
ATOM 1201 O O . CYS A 1 150 ? 5.931 6.331 11.733 1.00 92.12 150 CYS A O 1
ATOM 1203 N N . GLU A 1 151 ? 6.998 7.684 13.182 1.00 93.75 151 GLU A N 1
ATOM 1204 C CA . GLU A 1 151 ? 5.961 7.710 14.206 1.00 93.75 151 GLU A CA 1
ATOM 1205 C C . GLU A 1 151 ? 5.044 8.928 14.048 1.00 93.75 151 GLU A C 1
ATOM 1207 O O . GLU A 1 151 ? 5.416 9.957 13.470 1.00 93.75 151 GLU A O 1
ATOM 1212 N N . PHE A 1 152 ? 3.847 8.846 14.627 1.00 94.25 152 PHE A N 1
ATOM 1213 C CA . PHE A 1 152 ? 2.902 9.952 14.618 1.00 94.25 152 PHE A CA 1
ATOM 1214 C C . PHE A 1 152 ? 3.371 11.107 15.511 1.00 94.25 152 PHE A C 1
ATOM 1216 O O . PHE A 1 152 ? 3.639 10.952 16.707 1.00 94.25 152 PHE A O 1
ATOM 1223 N N . GLY A 1 153 ? 3.445 12.297 14.911 1.00 91.31 153 GLY A N 1
ATOM 1224 C CA . GLY A 1 153 ? 3.881 13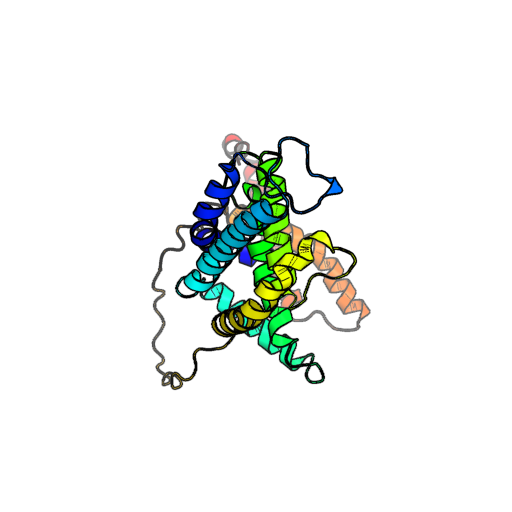.532 15.561 1.00 91.31 153 GLY A CA 1
ATOM 1225 C C . GLY A 1 153 ? 2.742 14.370 16.155 1.00 91.31 153 GLY A C 1
ATOM 1226 O O . GLY A 1 153 ? 1.630 13.906 16.390 1.00 91.31 153 GLY A O 1
ATOM 1227 N N . VAL A 1 154 ? 3.014 15.657 16.397 1.00 86.69 154 VAL A N 1
ATOM 1228 C CA . VAL A 1 154 ? 2.042 16.602 16.994 1.00 86.69 154 VAL A CA 1
ATOM 1229 C C . VAL A 1 154 ? 0.846 16.872 16.076 1.00 86.69 154 VAL A C 1
ATOM 1231 O O . VAL A 1 154 ? -0.272 17.001 16.561 1.00 86.69 154 VAL A O 1
ATOM 1234 N N . LYS A 1 155 ? 1.065 16.900 14.754 1.00 84.69 155 LYS A N 1
ATOM 1235 C CA . LYS A 1 155 ? 0.003 17.111 13.753 1.00 84.69 155 LYS A CA 1
ATOM 1236 C C . LYS A 1 155 ? -1.084 16.031 13.800 1.00 84.69 155 LYS A C 1
ATOM 1238 O O . LYS A 1 155 ? -2.194 16.263 13.340 1.00 84.69 155 LYS A O 1
ATOM 1243 N N . GLU A 1 156 ? -0.756 14.858 14.338 1.00 87.69 156 GLU A N 1
ATOM 1244 C CA . GLU A 1 156 ? -1.602 13.664 14.336 1.00 87.69 156 GLU A CA 1
ATOM 1245 C C . GLU A 1 156 ? -1.621 13.049 15.738 1.00 87.69 156 GLU A C 1
ATOM 1247 O O . GLU A 1 156 ? -1.504 11.840 15.915 1.00 87.69 156 GLU A O 1
ATOM 1252 N N . SER A 1 157 ? -1.742 13.910 16.755 1.00 89.31 157 SER A N 1
ATOM 1253 C CA . SER A 1 157 ? -1.643 13.535 18.169 1.00 89.31 157 SER A CA 1
ATOM 1254 C C . SER A 1 157 ? -2.598 12.409 18.571 1.00 89.31 157 SER A C 1
ATOM 1256 O O . SER A 1 157 ? -2.227 11.568 19.384 1.00 89.31 157 SER A O 1
ATOM 1258 N N . PHE A 1 158 ? -3.782 12.349 17.959 1.00 89.62 158 PHE A N 1
ATOM 1259 C CA . PHE A 1 158 ? -4.784 11.309 18.193 1.00 89.62 158 PHE A CA 1
ATOM 1260 C C . PHE A 1 158 ? -4.346 9.902 17.740 1.00 89.62 158 PHE A C 1
ATOM 1262 O O . PHE A 1 158 ? -4.907 8.915 18.201 1.00 89.62 158 PHE A O 1
ATOM 1269 N N . MET A 1 159 ? -3.327 9.788 16.879 1.00 91.81 159 MET A N 1
ATOM 1270 C CA . MET A 1 159 ? -2.760 8.506 16.433 1.00 91.81 159 MET A CA 1
ATOM 1271 C C . MET A 1 159 ? -1.543 8.049 17.244 1.00 91.81 159 MET A C 1
ATOM 1273 O O . MET A 1 159 ? -1.115 6.905 17.104 1.00 91.81 159 MET A O 1
ATOM 1277 N N . LYS A 1 160 ? -0.998 8.898 18.128 1.00 92.00 160 LYS A N 1
ATOM 1278 C CA . LYS A 1 160 ? 0.162 8.559 18.971 1.00 92.00 160 LYS A CA 1
ATOM 1279 C C . LYS A 1 160 ? 0.034 7.262 19.779 1.00 92.00 160 LYS A C 1
ATOM 1281 O O . LYS A 1 160 ? 1.066 6.616 19.949 1.00 92.00 160 LYS A O 1
ATOM 1286 N N . PRO A 1 161 ? -1.158 6.836 20.250 1.00 91.19 161 PRO A N 1
ATOM 1287 C CA . PRO A 1 161 ? -1.297 5.541 20.918 1.00 91.19 161 PRO A CA 1
ATOM 1288 C C . PRO A 1 161 ? -0.814 4.343 20.083 1.00 91.19 161 PRO A C 1
ATOM 1290 O O . PRO A 1 161 ? -0.482 3.309 20.650 1.00 91.19 161 PRO A O 1
ATOM 1293 N N . LEU A 1 162 ? -0.720 4.481 18.754 1.00 92.44 162 LEU A N 1
ATOM 1294 C CA . LEU A 1 162 ? -0.228 3.438 17.848 1.00 92.44 162 LEU A CA 1
ATOM 1295 C C . LEU A 1 162 ? 1.305 3.419 17.700 1.00 92.44 162 LEU A C 1
ATOM 1297 O O . LEU A 1 162 ? 1.841 2.469 17.134 1.00 92.44 162 LEU A O 1
ATOM 1301 N N . ASN A 1 163 ? 2.031 4.432 18.191 1.00 94.81 163 ASN A N 1
ATOM 1302 C CA . ASN A 1 163 ? 3.487 4.523 18.016 1.00 94.81 163 ASN A CA 1
ATOM 1303 C C . ASN A 1 163 ? 4.250 3.309 18.572 1.00 94.81 163 ASN A C 1
ATOM 1305 O O . ASN A 1 163 ? 5.068 2.781 17.827 1.00 94.81 163 ASN A O 1
ATOM 1309 N N . PRO A 1 164 ? 3.962 2.789 19.787 1.00 94.81 164 PRO A N 1
ATOM 1310 C CA . PRO A 1 164 ? 4.670 1.614 20.303 1.00 94.81 164 PRO A CA 1
ATOM 1311 C C . PRO A 1 164 ? 4.572 0.400 19.371 1.00 94.81 164 PRO A C 1
ATOM 1313 O O . PRO A 1 164 ? 5.530 -0.351 19.211 1.00 94.81 164 PRO A O 1
ATOM 1316 N N . PHE A 1 165 ? 3.421 0.232 18.717 1.00 94.50 165 PHE A N 1
ATOM 1317 C CA . PHE A 1 165 ? 3.227 -0.807 17.715 1.00 94.50 165 PHE A CA 1
ATOM 1318 C C . PHE A 1 165 ? 4.048 -0.545 16.447 1.00 94.50 165 PHE A C 1
ATOM 1320 O O . PHE A 1 165 ? 4.699 -1.460 15.940 1.00 94.50 165 PHE A O 1
ATOM 1327 N N . LEU A 1 166 ? 4.051 0.697 15.948 1.00 95.00 166 LEU A N 1
ATOM 1328 C CA . LEU A 1 166 ? 4.839 1.078 14.775 1.00 95.00 166 LEU A CA 1
ATOM 1329 C C . LEU A 1 166 ? 6.322 0.772 14.977 1.00 95.00 166 LEU A C 1
ATOM 1331 O O . LEU A 1 166 ? 6.912 0.128 14.112 1.00 95.00 166 LEU A O 1
ATOM 1335 N N . SER A 1 167 ? 6.903 1.160 16.116 1.00 94.88 167 SER A N 1
ATOM 1336 C CA . SER A 1 167 ? 8.329 0.952 16.395 1.00 94.88 167 SER A CA 1
ATOM 1337 C C . SER A 1 167 ? 8.707 -0.536 16.347 1.00 94.88 167 SER A C 1
ATOM 1339 O O . SER A 1 167 ? 9.753 -0.885 15.804 1.00 94.88 167 SER A O 1
ATOM 1341 N N . VAL A 1 168 ? 7.835 -1.430 16.835 1.00 94.88 168 VAL A N 1
ATOM 1342 C CA . VAL A 1 168 ? 8.037 -2.890 16.758 1.00 94.88 168 VAL A CA 1
ATOM 1343 C C . VAL A 1 168 ? 7.927 -3.401 15.318 1.00 94.88 168 VAL A C 1
ATOM 1345 O O . VAL A 1 168 ? 8.728 -4.229 14.884 1.00 94.88 168 VAL A O 1
ATOM 1348 N N . GLN A 1 169 ? 6.952 -2.911 14.550 1.00 95.88 169 GLN A N 1
ATOM 1349 C CA . GLN A 1 169 ? 6.720 -3.386 13.184 1.00 95.88 169 GLN A CA 1
ATOM 1350 C C . GLN A 1 169 ? 7.725 -2.850 12.158 1.00 95.88 169 GLN A C 1
ATOM 1352 O O . GLN A 1 169 ? 7.810 -3.410 11.064 1.00 95.88 169 GLN A O 1
ATOM 1357 N N . MET A 1 170 ? 8.493 -1.800 12.469 1.00 94.81 170 MET A N 1
ATOM 1358 C CA . MET A 1 170 ? 9.490 -1.243 11.543 1.00 94.81 170 MET A CA 1
ATOM 1359 C C . MET A 1 170 ? 10.529 -2.286 11.118 1.00 94.81 170 MET A C 1
ATOM 1361 O O . MET A 1 170 ? 10.913 -2.325 9.950 1.00 94.81 170 MET A O 1
ATOM 1365 N N . GLU A 1 171 ? 10.948 -3.164 12.029 1.00 94.31 171 GLU A N 1
ATOM 1366 C CA . GLU A 1 171 ? 11.909 -4.221 11.701 1.00 94.31 171 GLU A CA 1
ATOM 1367 C C . GLU A 1 171 ? 11.281 -5.307 10.816 1.00 94.31 171 GLU A C 1
ATOM 1369 O O . GLU A 1 171 ? 11.857 -5.713 9.806 1.00 94.31 171 GLU A O 1
ATOM 1374 N N . ASN A 1 172 ? 10.040 -5.706 11.110 1.00 95.94 172 ASN A N 1
ATOM 1375 C CA . ASN A 1 172 ? 9.286 -6.635 10.261 1.00 95.94 172 ASN A CA 1
ATOM 1376 C C . ASN A 1 172 ? 9.077 -6.068 8.850 1.00 95.94 172 ASN A C 1
ATOM 1378 O O . ASN A 1 172 ? 9.214 -6.789 7.861 1.00 95.94 172 ASN A O 1
ATOM 1382 N N . MET A 1 173 ? 8.814 -4.762 8.751 1.00 96.25 173 MET A N 1
ATOM 1383 C CA . MET A 1 173 ? 8.708 -4.046 7.483 1.00 96.25 173 MET A CA 1
ATOM 1384 C C . MET A 1 173 ? 10.018 -4.119 6.688 1.00 96.25 173 MET A C 1
ATOM 1386 O O . MET A 1 173 ? 9.994 -4.461 5.506 1.00 96.25 173 MET A O 1
ATOM 1390 N N . LYS A 1 174 ? 11.171 -3.859 7.319 1.00 94.75 174 LYS A N 1
ATOM 1391 C CA . LYS A 1 174 ? 12.483 -3.985 6.657 1.00 94.75 174 LYS A CA 1
ATOM 1392 C C . LYS A 1 174 ? 12.726 -5.405 6.151 1.00 94.75 174 LYS A C 1
ATOM 1394 O O . LYS A 1 174 ? 13.125 -5.573 4.998 1.00 94.75 174 LYS A O 1
ATOM 1399 N N . ASN A 1 175 ? 12.429 -6.414 6.967 1.00 95.12 175 ASN A N 1
ATOM 1400 C CA . ASN A 1 175 ? 12.572 -7.823 6.591 1.00 95.12 175 ASN A CA 1
ATOM 1401 C C . ASN A 1 175 ? 11.691 -8.193 5.393 1.00 95.12 175 ASN A C 1
ATOM 1403 O O . ASN A 1 175 ? 12.165 -8.820 4.444 1.00 95.12 175 ASN A O 1
ATOM 1407 N N . TYR A 1 176 ? 10.439 -7.738 5.386 1.00 96.44 176 TYR A N 1
ATOM 1408 C CA . TYR A 1 176 ? 9.530 -7.939 4.262 1.00 96.44 176 TYR A CA 1
ATOM 1409 C C . TYR A 1 176 ? 10.036 -7.264 2.976 1.00 96.44 176 TYR A C 1
ATOM 1411 O O . TYR A 1 176 ? 10.073 -7.886 1.913 1.00 96.44 176 TYR A O 1
ATOM 1419 N N . LEU A 1 177 ? 10.494 -6.011 3.060 1.00 95.75 177 LEU A N 1
ATOM 1420 C CA . LEU A 1 177 ? 11.049 -5.291 1.909 1.00 95.75 177 LEU A CA 1
ATOM 1421 C C . LEU A 1 177 ? 12.336 -5.944 1.389 1.00 95.75 177 LEU A C 1
ATOM 1423 O O . LEU A 1 177 ? 12.536 -6.011 0.176 1.00 95.75 177 LEU A O 1
ATOM 1427 N N . ASN A 1 178 ? 13.183 -6.465 2.279 1.00 94.75 178 ASN A N 1
ATOM 1428 C CA . ASN A 1 178 ? 14.359 -7.251 1.912 1.00 94.75 178 ASN A CA 1
ATOM 1429 C C . ASN A 1 178 ? 13.965 -8.506 1.129 1.00 94.75 178 ASN A C 1
ATOM 1431 O O . ASN A 1 178 ? 14.485 -8.715 0.036 1.00 94.75 178 ASN A O 1
ATOM 1435 N N . ALA A 1 179 ? 12.990 -9.277 1.611 1.00 94.50 179 ALA A N 1
ATOM 1436 C CA . ALA A 1 179 ? 12.509 -10.473 0.917 1.00 94.50 179 ALA A CA 1
ATOM 1437 C C . ALA A 1 179 ? 11.909 -10.183 -0.476 1.00 94.50 179 ALA A C 1
ATOM 1439 O O . ALA A 1 179 ? 11.917 -11.048 -1.353 1.00 94.50 179 ALA A O 1
ATOM 1440 N N . LEU A 1 180 ? 11.390 -8.971 -0.699 1.00 94.31 180 LEU A N 1
ATOM 1441 C CA . LEU A 1 180 ? 10.859 -8.545 -1.998 1.00 94.31 180 LEU A CA 1
ATOM 1442 C C . LEU A 1 180 ? 11.927 -8.072 -2.989 1.00 94.31 180 LEU A C 1
ATOM 1444 O O . LEU A 1 180 ? 11.720 -8.183 -4.197 1.00 94.31 180 LEU A O 1
ATOM 1448 N N . SER A 1 181 ? 13.013 -7.476 -2.493 1.00 93.06 181 SER A N 1
ATOM 1449 C CA . SER A 1 181 ? 13.924 -6.647 -3.299 1.00 93.06 181 SER A CA 1
ATOM 1450 C C . SER A 1 181 ? 15.389 -7.071 -3.252 1.00 93.06 181 SER A C 1
ATOM 1452 O O . SER A 1 181 ? 16.210 -6.457 -3.931 1.00 93.06 181 SER A O 1
ATOM 1454 N N . LEU A 1 182 ? 15.731 -8.099 -2.476 1.00 89.94 182 LEU A N 1
ATOM 1455 C CA . LEU A 1 182 ? 17.035 -8.746 -2.538 1.00 89.94 182 LEU A CA 1
ATOM 1456 C C . LEU A 1 182 ? 16.959 -10.001 -3.410 1.00 89.94 182 LEU A C 1
ATOM 1458 O O . LEU A 1 182 ? 15.945 -10.705 -3.392 1.00 89.94 182 LEU A O 1
ATOM 1462 N N . PRO A 1 183 ? 18.027 -10.309 -4.162 1.00 77.56 183 PRO A N 1
ATOM 1463 C CA . PRO A 1 183 ? 18.132 -11.598 -4.820 1.00 77.56 183 PRO A CA 1
ATOM 1464 C C . PRO A 1 183 ? 18.173 -12.710 -3.756 1.00 77.56 183 PRO A C 1
ATOM 1466 O O . PRO A 1 183 ? 18.710 -12.490 -2.665 1.00 77.56 183 PRO A O 1
ATOM 1469 N N . PRO A 1 184 ? 17.640 -13.910 -4.044 1.00 70.31 184 PRO A N 1
ATOM 1470 C CA . PRO A 1 184 ? 17.791 -15.048 -3.144 1.00 70.31 184 PRO A CA 1
ATOM 1471 C C . PRO A 1 184 ? 19.286 -15.283 -2.892 1.00 70.31 184 PRO A C 1
ATOM 1473 O O . PRO A 1 184 ? 20.075 -15.356 -3.838 1.00 70.31 184 PRO A O 1
ATOM 1476 N N . SER A 1 185 ? 19.703 -15.344 -1.623 1.00 54.97 185 SER A N 1
ATOM 1477 C CA . SER A 1 185 ? 21.116 -15.516 -1.286 1.00 54.97 185 SER A CA 1
ATOM 1478 C C . SER A 1 185 ? 21.605 -16.862 -1.824 1.00 54.97 185 SER A C 1
ATOM 1480 O O . SER A 1 185 ? 21.154 -17.913 -1.374 1.00 54.97 185 SER A O 1
ATOM 1482 N N . SER A 1 186 ? 22.528 -16.805 -2.786 1.00 44.94 186 SER A N 1
ATOM 1483 C CA . SER A 1 186 ? 23.310 -17.915 -3.342 1.00 44.94 186 SER A CA 1
ATOM 1484 C C . SER A 1 186 ? 22.519 -19.096 -3.930 1.00 44.94 186 SER A C 1
ATOM 1486 O O . SER A 1 186 ? 22.351 -20.133 -3.294 1.00 44.94 186 SER A O 1
ATOM 1488 N N . SER A 1 187 ? 22.182 -19.006 -5.216 1.00 38.75 187 SER A N 1
ATOM 1489 C CA . SER A 1 187 ? 22.290 -20.168 -6.110 1.00 38.75 187 SER A CA 1
ATOM 1490 C C . SER A 1 187 ? 23.572 -20.012 -6.936 1.00 38.75 187 SER A C 1
ATOM 1492 O O . SER A 1 187 ? 23.832 -18.894 -7.394 1.00 38.75 187 SER A O 1
ATOM 1494 N N . PRO A 1 188 ? 24.386 -21.067 -7.142 1.00 43.22 188 PRO A N 1
ATOM 1495 C CA . PRO A 1 188 ? 25.539 -20.980 -8.034 1.00 43.22 188 PRO A CA 1
ATOM 1496 C C . PRO A 1 188 ? 25.078 -20.538 -9.432 1.00 43.22 188 PRO A C 1
ATOM 1498 O O . PRO A 1 188 ? 23.934 -20.826 -9.804 1.00 43.22 188 PRO A O 1
ATOM 1501 N N . PRO A 1 189 ? 25.927 -19.831 -10.202 1.00 49.66 189 PRO A N 1
ATOM 1502 C CA . PRO A 1 189 ? 25.578 -19.452 -11.564 1.00 49.66 189 PRO A CA 1
ATOM 1503 C C . PRO A 1 189 ? 25.161 -20.717 -12.325 1.00 49.66 189 PRO A C 1
ATOM 1505 O O . PRO A 1 189 ? 25.859 -21.734 -12.223 1.00 49.66 189 PRO A O 1
ATOM 1508 N N . PRO A 1 190 ? 24.030 -20.704 -13.051 1.00 54.56 190 PRO A N 1
ATOM 1509 C CA . PRO A 1 190 ? 23.677 -21.841 -13.881 1.00 54.56 190 PRO A CA 1
ATOM 1510 C C . PRO A 1 190 ? 24.835 -22.083 -14.863 1.00 54.56 190 PRO A C 1
ATOM 1512 O O . PRO A 1 190 ? 25.343 -21.119 -15.448 1.00 54.56 190 PRO A O 1
ATOM 1515 N N . PRO A 1 191 ? 25.303 -23.334 -15.036 1.00 52.38 191 PRO A N 1
ATOM 1516 C CA . PRO A 1 191 ? 26.309 -23.627 -16.045 1.00 52.38 191 PRO A CA 1
ATOM 1517 C C . PRO A 1 191 ? 25.788 -23.176 -17.417 1.00 52.38 191 PRO A C 1
ATOM 1519 O O . PRO A 1 191 ? 24.580 -23.286 -17.666 1.00 52.38 191 PRO A O 1
ATOM 1522 N N . PRO A 1 192 ? 26.661 -22.684 -18.317 1.00 53.19 192 PRO A N 1
ATOM 1523 C CA . PRO A 1 192 ? 26.265 -22.277 -19.656 1.00 53.19 192 PRO A CA 1
ATOM 1524 C C . PRO A 1 192 ? 25.772 -23.510 -20.416 1.00 53.19 192 PRO A C 1
ATOM 1526 O O . PRO A 1 192 ? 26.541 -24.253 -21.017 1.00 53.19 192 PRO A O 1
ATOM 1529 N N . SER A 1 193 ? 24.468 -23.749 -20.359 1.00 42.50 193 SER A N 1
ATOM 1530 C CA . SER A 1 193 ? 23.782 -24.750 -21.158 1.00 42.50 193 SER A CA 1
ATOM 1531 C C . SER A 1 193 ? 22.935 -24.004 -22.176 1.00 42.50 193 SER A C 1
ATOM 1533 O O . SER A 1 193 ? 21.803 -23.598 -21.930 1.00 42.50 193 SER A O 1
ATOM 1535 N N . LEU A 1 194 ? 23.542 -23.800 -23.346 1.00 49.56 194 LEU A N 1
ATOM 1536 C CA . LEU A 1 194 ? 22.830 -23.559 -24.590 1.00 49.56 194 LEU A CA 1
ATOM 1537 C C . LEU A 1 194 ? 21.888 -24.743 -24.820 1.00 49.56 194 LEU A C 1
ATOM 1539 O O . LEU A 1 194 ? 22.283 -25.789 -25.326 1.00 49.56 194 LEU A O 1
ATOM 1543 N N . SER A 1 195 ? 20.632 -24.568 -24.443 1.00 40.62 195 SER A N 1
ATOM 1544 C CA . SER A 1 195 ? 19.530 -25.277 -25.073 1.00 40.62 195 SER A CA 1
ATOM 1545 C C . SER A 1 195 ? 18.420 -24.257 -25.320 1.00 40.62 195 SER A C 1
ATOM 1547 O O . SER A 1 195 ? 18.180 -23.412 -24.453 1.00 40.62 195 SER A O 1
ATOM 1549 N N . PRO A 1 196 ? 17.797 -24.250 -26.513 1.00 42.25 196 PRO A N 1
ATOM 1550 C CA . PRO A 1 196 ? 16.718 -23.324 -26.809 1.00 42.25 196 PRO A CA 1
ATOM 1551 C C . PRO A 1 196 ? 15.618 -23.529 -25.774 1.00 42.25 196 PRO A C 1
ATOM 1553 O O . PRO A 1 196 ? 15.078 -24.626 -25.642 1.00 42.25 196 PRO A O 1
ATOM 1556 N N . ILE A 1 197 ? 15.306 -22.475 -25.026 1.00 39.28 197 ILE A N 1
ATOM 1557 C CA . ILE A 1 197 ? 14.129 -22.434 -24.171 1.00 39.28 197 ILE A CA 1
ATOM 1558 C C . ILE A 1 197 ? 12.932 -22.571 -25.115 1.00 39.28 197 ILE A C 1
ATOM 1560 O O . ILE A 1 197 ? 12.545 -21.609 -25.777 1.00 39.28 197 ILE A O 1
ATOM 1564 N N . SER A 1 198 ? 12.360 -23.771 -25.223 1.00 39.78 198 SER A N 1
ATOM 1565 C CA . SER A 1 198 ? 10.984 -23.902 -25.691 1.00 39.78 198 SER A CA 1
ATOM 1566 C C . SER A 1 198 ? 10.116 -23.096 -24.723 1.00 39.78 198 SER A C 1
ATOM 1568 O O . SER A 1 198 ? 10.209 -23.336 -23.514 1.00 39.78 198 SER A O 1
ATOM 1570 N N . PRO A 1 199 ? 9.306 -22.138 -25.201 1.00 42.56 199 PRO A N 1
ATOM 1571 C CA . PRO A 1 199 ? 8.427 -21.385 -24.327 1.00 42.56 199 PRO A CA 1
ATOM 1572 C C . PRO A 1 199 ? 7.430 -22.369 -23.715 1.00 42.56 199 PRO A C 1
ATOM 1574 O O . PRO A 1 199 ? 6.545 -22.885 -24.392 1.00 42.56 199 PRO A O 1
ATOM 1577 N N . LYS A 1 200 ? 7.607 -22.684 -22.429 1.00 38.56 200 LYS A N 1
ATOM 1578 C CA . LYS A 1 200 ? 6.540 -23.285 -21.637 1.00 38.56 200 LYS A CA 1
ATOM 1579 C C . LYS A 1 200 ? 5.535 -22.174 -21.385 1.00 38.56 200 LYS A C 1
ATOM 1581 O O . LYS A 1 200 ? 5.753 -21.301 -20.552 1.00 38.56 200 LYS A O 1
ATOM 1586 N N . GLU A 1 201 ? 4.481 -22.204 -22.187 1.00 45.88 201 GLU A N 1
ATOM 1587 C CA . GLU A 1 201 ? 3.268 -21.407 -22.077 1.00 45.88 201 GLU A CA 1
ATOM 1588 C C . GLU A 1 201 ? 2.576 -21.703 -20.735 1.00 45.88 201 GLU A C 1
ATOM 1590 O O . GLU A 1 201 ? 1.581 -22.422 -20.654 1.00 45.88 201 GLU A O 1
ATOM 1595 N N . GLU A 1 202 ? 3.096 -21.158 -19.637 1.00 45.88 202 GLU A N 1
ATOM 1596 C CA . GLU A 1 202 ? 2.316 -21.008 -18.409 1.00 45.88 202 GLU A CA 1
ATOM 1597 C C . GLU A 1 202 ? 1.321 -19.862 -18.619 1.00 45.88 202 GLU A C 1
ATOM 1599 O O . GLU A 1 202 ? 1.547 -18.717 -18.236 1.00 45.88 202 GLU A O 1
ATOM 1604 N N . ARG A 1 203 ? 0.243 -20.208 -19.334 1.00 48.06 203 ARG A N 1
ATOM 1605 C CA . ARG A 1 203 ? -1.053 -19.525 -19.449 1.00 48.06 203 ARG A CA 1
ATOM 1606 C C . ARG A 1 203 ? -1.025 -18.012 -19.209 1.00 48.06 203 ARG A C 1
ATOM 1608 O O . ARG A 1 203 ? -1.400 -17.509 -18.152 1.00 48.06 203 ARG A O 1
ATOM 1615 N N . GLU A 1 204 ? -0.768 -17.290 -20.295 1.00 47.59 204 GLU A N 1
ATOM 1616 C CA . GLU A 1 204 ? -1.152 -15.887 -20.516 1.00 47.59 204 GLU A CA 1
ATOM 1617 C C . GLU A 1 204 ? -2.684 -15.678 -20.625 1.00 47.59 204 GLU A C 1
ATOM 1619 O O . GLU A 1 204 ? -3.144 -14.696 -21.205 1.00 47.59 204 GLU A O 1
ATOM 1624 N N . GLU A 1 205 ? -3.511 -16.571 -20.071 1.00 46.31 205 GLU A N 1
ATOM 1625 C CA . GLU A 1 205 ? -4.973 -16.528 -20.237 1.00 46.31 205 GLU A CA 1
ATOM 1626 C C . GLU A 1 205 ? -5.610 -15.284 -19.587 1.00 46.31 205 GLU A C 1
ATOM 1628 O O . GLU A 1 205 ? -6.647 -14.817 -20.039 1.00 46.31 205 GLU A O 1
ATOM 1633 N N . THR A 1 206 ? -4.980 -14.666 -18.580 1.00 46.59 206 THR A N 1
ATOM 1634 C CA . THR A 1 206 ? -5.552 -13.485 -17.894 1.00 46.59 206 THR A CA 1
ATOM 1635 C C . THR A 1 206 ? -5.183 -12.135 -18.517 1.00 46.59 206 THR A C 1
ATOM 1637 O O . THR A 1 206 ? -5.812 -11.128 -18.187 1.00 46.59 206 THR A O 1
ATOM 1640 N N . LEU A 1 207 ? -4.183 -12.083 -19.406 1.00 49.38 207 LEU A N 1
ATOM 1641 C CA . LEU A 1 207 ? -3.732 -10.843 -20.059 1.00 49.38 207 LEU A CA 1
ATOM 1642 C C . LEU A 1 207 ? -4.412 -10.621 -21.417 1.00 49.38 207 LEU A C 1
ATOM 1644 O O . LEU A 1 207 ? -4.720 -9.480 -21.765 1.00 49.38 207 LEU A O 1
ATOM 1648 N N . GLN A 1 208 ? -4.672 -11.697 -22.164 1.00 47.56 208 GLN A N 1
ATOM 1649 C CA . GLN A 1 208 ? -5.217 -11.615 -23.523 1.00 47.56 208 GLN A CA 1
ATOM 1650 C C . GLN A 1 208 ? -6.715 -11.269 -23.568 1.00 47.56 208 GLN A C 1
ATOM 1652 O O . GLN A 1 208 ? -7.159 -10.658 -24.535 1.00 47.56 208 GLN A O 1
ATOM 1657 N N . GLU A 1 209 ? -7.497 -11.555 -22.520 1.00 52.16 209 GLU A N 1
ATOM 1658 C CA . GLU A 1 209 ? -8.958 -11.344 -22.554 1.00 52.16 209 GLU A CA 1
ATOM 1659 C C . GLU A 1 209 ? -9.411 -9.870 -22.571 1.00 52.16 209 GLU A C 1
ATOM 1661 O O . GLU A 1 209 ? -10.585 -9.597 -22.817 1.00 52.16 209 GLU A O 1
ATOM 1666 N N . LYS A 1 210 ? -8.524 -8.894 -22.325 1.00 56.34 210 LYS A N 1
ATOM 1667 C CA . LYS A 1 210 ? -8.906 -7.464 -22.253 1.00 56.34 210 LYS A CA 1
ATOM 1668 C C . LYS A 1 210 ? -8.242 -6.551 -23.273 1.00 56.34 210 LYS A C 1
ATOM 1670 O O . LYS A 1 210 ? -8.612 -5.379 -23.339 1.00 56.34 210 LYS A O 1
ATOM 1675 N N . LEU A 1 211 ? -7.282 -7.045 -24.047 1.00 63.31 211 LEU A N 1
ATOM 1676 C CA . LEU A 1 211 ? -6.513 -6.212 -24.963 1.00 63.31 211 LEU A CA 1
ATOM 1677 C C . LEU A 1 211 ? -6.827 -6.611 -26.401 1.00 63.31 211 LEU A C 1
ATOM 1679 O O . LEU A 1 211 ? -6.614 -7.757 -26.772 1.00 63.31 211 LEU A O 1
ATOM 1683 N N . ASN A 1 212 ? -7.313 -5.673 -27.216 1.00 75.56 212 ASN A N 1
ATOM 1684 C CA . ASN A 1 212 ? -7.397 -5.869 -28.661 1.00 75.56 212 ASN A CA 1
ATOM 1685 C C . ASN A 1 212 ? -6.058 -5.418 -29.271 1.00 75.56 212 ASN A C 1
ATOM 1687 O O . ASN A 1 212 ? -5.844 -4.207 -29.402 1.00 75.56 212 ASN A O 1
ATOM 1691 N N . PRO A 1 213 ? -5.153 -6.344 -29.650 1.00 75.56 213 PRO A N 1
ATOM 1692 C CA . PRO A 1 213 ? -3.791 -5.986 -30.041 1.00 75.56 213 PRO A CA 1
ATOM 1693 C C . PRO A 1 213 ? -3.756 -5.066 -31.262 1.00 75.56 213 PRO A C 1
ATOM 1695 O O . PRO A 1 213 ? -2.883 -4.211 -31.370 1.00 75.56 213 PRO A O 1
ATOM 1698 N N . LEU A 1 214 ? -4.740 -5.192 -32.158 1.00 73.12 214 LEU A N 1
ATOM 1699 C CA . LEU A 1 214 ? -4.854 -4.352 -33.349 1.00 73.12 214 LEU A CA 1
ATOM 1700 C C . LEU A 1 214 ? -5.224 -2.908 -32.991 1.00 73.12 214 LEU A C 1
ATOM 1702 O O . LEU A 1 214 ? -4.655 -1.975 -33.554 1.00 73.12 214 LEU A O 1
ATOM 1706 N N . LYS A 1 215 ? -6.138 -2.713 -32.031 1.00 74.81 215 LYS A N 1
ATOM 1707 C CA . LYS A 1 215 ? -6.551 -1.378 -31.566 1.00 74.81 215 LYS A CA 1
ATOM 1708 C C . LYS A 1 215 ? -5.419 -0.663 -30.827 1.00 74.81 215 LYS A C 1
ATOM 1710 O O . LYS A 1 215 ? -5.196 0.528 -31.051 1.00 74.81 215 LYS A O 1
ATOM 1715 N N . GLU A 1 216 ? -4.683 -1.391 -29.991 1.00 79.62 216 GLU A N 1
ATOM 1716 C CA . GLU A 1 216 ? -3.511 -0.853 -29.291 1.00 79.62 216 GLU A CA 1
ATOM 1717 C C . GLU A 1 216 ? -2.386 -0.506 -30.266 1.00 79.62 216 GLU A C 1
ATOM 1719 O O . GLU A 1 216 ? -1.823 0.585 -30.193 1.00 79.62 216 GLU A O 1
ATOM 1724 N N . LEU A 1 217 ? -2.104 -1.380 -31.238 1.00 81.12 217 LEU A N 1
ATOM 1725 C CA . LEU A 1 217 ? -1.071 -1.132 -32.243 1.00 81.12 217 LEU A CA 1
ATOM 1726 C C . LEU A 1 217 ? -1.419 0.063 -33.143 1.00 81.12 217 LEU A C 1
ATOM 1728 O O . LEU A 1 217 ? -0.543 0.869 -33.454 1.00 81.12 217 LEU A O 1
ATOM 1732 N N . ALA A 1 218 ? -2.692 0.227 -33.514 1.00 79.88 218 ALA A N 1
ATOM 1733 C CA . ALA A 1 218 ? -3.163 1.398 -34.254 1.00 79.88 218 ALA A CA 1
ATOM 1734 C C . ALA A 1 218 ? -3.051 2.688 -33.424 1.00 79.88 218 ALA A C 1
ATOM 1736 O O . ALA A 1 218 ? -2.625 3.728 -33.928 1.00 79.88 218 ALA A O 1
ATOM 1737 N N . THR A 1 219 ? -3.385 2.620 -32.133 1.00 82.31 219 THR A N 1
ATOM 1738 C CA . THR A 1 219 ? -3.231 3.754 -31.212 1.00 82.31 219 THR A CA 1
ATOM 1739 C C . THR A 1 219 ? -1.760 4.133 -31.056 1.00 82.31 219 THR A C 1
ATOM 1741 O O . THR A 1 219 ? -1.424 5.316 -31.122 1.00 82.31 219 THR A O 1
ATOM 1744 N N . LEU A 1 220 ? -0.878 3.141 -30.919 1.00 85.44 220 LEU A N 1
ATOM 1745 C CA . LEU A 1 220 ? 0.565 3.335 -30.843 1.00 85.44 220 LEU A CA 1
ATOM 1746 C C . LEU A 1 220 ? 1.119 3.962 -32.129 1.00 85.44 220 LEU A C 1
ATOM 1748 O O . LEU A 1 220 ? 1.878 4.923 -32.046 1.00 85.44 220 LEU A O 1
ATOM 1752 N N . HIS A 1 221 ? 0.712 3.471 -33.305 1.00 85.00 221 HIS A N 1
ATOM 1753 C CA . HIS A 1 221 ? 1.100 4.045 -34.600 1.00 85.00 221 HIS A CA 1
ATOM 1754 C C . HIS A 1 221 ? 0.716 5.523 -34.701 1.00 85.00 221 HIS A C 1
ATOM 1756 O O . HIS A 1 221 ? 1.562 6.344 -35.059 1.00 85.00 221 HIS A O 1
ATOM 1762 N N . ARG A 1 222 ? -0.516 5.877 -34.315 1.00 83.62 222 ARG A N 1
ATOM 1763 C CA . ARG A 1 222 ? -0.985 7.269 -34.314 1.00 83.62 222 ARG A CA 1
ATOM 1764 C C . ARG A 1 222 ? -0.145 8.146 -33.385 1.00 83.62 222 ARG A C 1
ATOM 1766 O O . ARG A 1 222 ? 0.384 9.159 -33.823 1.00 83.62 222 ARG A O 1
ATOM 1773 N N . LEU A 1 223 ? 0.034 7.725 -32.132 1.00 87.19 223 LEU A N 1
ATOM 1774 C CA . LEU A 1 223 ? 0.812 8.482 -31.145 1.00 87.19 223 LEU A CA 1
ATOM 1775 C C . LEU A 1 223 ? 2.272 8.663 -31.576 1.00 87.19 223 LEU A C 1
ATOM 1777 O O . LEU A 1 223 ? 2.823 9.752 -31.443 1.00 87.19 223 LEU A O 1
ATOM 1781 N N . LEU A 1 224 ? 2.903 7.611 -32.100 1.00 87.19 224 LEU A N 1
ATOM 1782 C CA . LEU A 1 224 ? 4.281 7.685 -32.581 1.00 87.19 224 LEU A CA 1
ATOM 1783 C C . LEU A 1 224 ? 4.399 8.567 -33.826 1.00 87.19 224 LEU A C 1
ATOM 1785 O O . LEU A 1 224 ? 5.374 9.303 -33.937 1.00 87.19 224 LEU A O 1
ATOM 1789 N N . SER A 1 225 ? 3.410 8.544 -34.723 1.00 85.81 225 SER A N 1
ATOM 1790 C CA . SER A 1 225 ? 3.373 9.426 -35.898 1.00 85.81 225 SER A CA 1
ATOM 1791 C C . SER A 1 225 ? 3.240 10.897 -35.499 1.00 85.81 225 SER A C 1
ATOM 1793 O O . SER A 1 225 ? 3.938 11.739 -36.057 1.00 85.81 225 SER A O 1
ATOM 1795 N N . ASP A 1 226 ? 2.419 11.197 -34.488 1.00 86.56 226 ASP A N 1
ATOM 1796 C CA . ASP A 1 226 ? 2.241 12.555 -33.959 1.00 86.56 226 ASP A CA 1
ATOM 1797 C C . ASP A 1 226 ? 3.510 13.071 -33.245 1.00 86.56 226 ASP A C 1
ATOM 1799 O O . ASP A 1 226 ? 3.819 14.264 -33.282 1.00 86.56 226 ASP A O 1
ATOM 1803 N N . LEU A 1 227 ? 4.264 12.181 -32.588 1.00 88.31 227 LEU A N 1
ATOM 1804 C CA . LEU A 1 227 ? 5.461 12.534 -31.812 1.00 88.31 227 LEU A CA 1
ATOM 1805 C C . LEU A 1 227 ? 6.762 12.535 -32.627 1.00 88.31 227 LEU A C 1
ATOM 1807 O O . LEU A 1 227 ? 7.717 13.208 -32.228 1.00 88.31 227 LEU A O 1
ATOM 1811 N N . LEU A 1 228 ? 6.818 11.816 -33.752 1.00 87.19 228 LEU A N 1
ATOM 1812 C CA . LEU A 1 228 ? 8.020 11.683 -34.582 1.00 87.19 228 LEU A CA 1
ATOM 1813 C C . LEU A 1 228 ? 8.632 13.041 -34.989 1.00 87.19 228 LEU A C 1
ATOM 1815 O O . LEU A 1 228 ? 9.834 13.210 -34.770 1.00 87.19 228 LEU A O 1
ATOM 1819 N N . PRO A 1 229 ? 7.863 14.045 -35.467 1.00 85.56 229 PRO A N 1
ATOM 1820 C CA . PRO A 1 229 ? 8.430 15.339 -35.856 1.00 85.56 229 PRO A CA 1
ATOM 1821 C C . PRO A 1 229 ? 9.104 16.069 -34.687 1.00 85.56 229 PRO A C 1
ATOM 1823 O O . PRO A 1 229 ? 10.119 16.740 -34.866 1.00 85.56 229 PRO A O 1
ATOM 1826 N N . ASN A 1 230 ? 8.565 15.916 -33.472 1.00 86.00 230 ASN A N 1
ATOM 1827 C CA . ASN A 1 230 ? 9.129 16.532 -32.272 1.00 86.00 230 ASN A CA 1
ATOM 1828 C C . ASN A 1 230 ? 10.450 15.869 -31.871 1.00 86.00 230 ASN A C 1
ATOM 1830 O O . ASN A 1 230 ? 11.393 16.570 -31.510 1.00 86.00 230 ASN A O 1
ATOM 1834 N N . MET A 1 231 ? 10.545 14.538 -31.962 1.00 83.19 231 MET A N 1
ATOM 1835 C CA . MET A 1 231 ? 11.797 13.827 -31.671 1.00 83.19 231 MET A CA 1
ATOM 1836 C C . MET A 1 231 ? 12.914 14.214 -32.648 1.00 83.19 231 MET A C 1
ATOM 1838 O O . MET A 1 231 ? 14.055 14.417 -32.243 1.00 83.19 231 MET A O 1
ATOM 1842 N N . GLU A 1 232 ? 12.585 14.381 -33.927 1.00 83.88 232 GLU A N 1
ATOM 1843 C CA . GLU A 1 232 ? 13.553 14.779 -34.956 1.00 83.88 232 GLU A CA 1
ATOM 1844 C C . GLU A 1 232 ? 13.996 16.232 -34.810 1.00 83.88 232 GLU A C 1
ATOM 1846 O O . GLU A 1 232 ? 15.173 16.554 -34.997 1.00 83.88 232 GLU A O 1
ATOM 1851 N N . LYS A 1 233 ? 13.066 17.103 -34.408 1.00 85.19 233 LYS A N 1
ATOM 1852 C CA . LYS A 1 233 ? 13.368 18.488 -34.061 1.00 85.19 233 LYS A CA 1
ATOM 1853 C C . LYS A 1 233 ? 14.347 18.568 -32.886 1.00 85.19 233 LYS A C 1
ATOM 1855 O O . LYS A 1 233 ? 15.331 19.289 -32.993 1.00 85.19 233 LYS A O 1
ATOM 1860 N N . ILE A 1 234 ? 14.140 17.785 -31.823 1.00 83.62 234 ILE A N 1
ATOM 1861 C CA . ILE A 1 234 ? 15.044 17.742 -30.658 1.00 83.62 234 ILE A CA 1
ATOM 1862 C C . ILE A 1 234 ? 16.456 17.288 -31.061 1.00 83.62 234 ILE A C 1
ATOM 1864 O O . ILE A 1 234 ? 17.434 17.886 -30.615 1.00 83.62 234 ILE A O 1
ATOM 1868 N N . ASN A 1 235 ? 16.581 16.273 -31.921 1.00 80.94 235 ASN A N 1
ATOM 1869 C CA . ASN A 1 235 ? 17.886 15.835 -32.431 1.00 80.94 235 ASN A CA 1
ATOM 1870 C C . ASN A 1 235 ? 18.574 16.933 -33.253 1.00 80.94 235 ASN A C 1
ATOM 1872 O O . ASN A 1 235 ? 19.753 17.218 -33.049 1.00 80.94 235 ASN A O 1
ATOM 1876 N N . THR A 1 236 ? 17.813 17.607 -34.119 1.00 81.19 236 THR A N 1
ATOM 1877 C CA . THR A 1 236 ? 18.317 18.717 -34.940 1.00 81.19 236 THR A CA 1
ATOM 1878 C C . THR A 1 236 ? 18.782 19.893 -34.073 1.00 81.19 236 THR A C 1
ATOM 1880 O O . THR A 1 236 ? 19.849 20.449 -34.316 1.00 81.19 236 THR A O 1
ATOM 1883 N N . GLU A 1 237 ? 18.029 20.240 -33.024 1.00 84.19 237 GLU A N 1
ATOM 1884 C CA . GLU A 1 237 ? 18.379 21.296 -32.059 1.00 84.19 237 GLU A CA 1
ATOM 1885 C C . GLU A 1 237 ? 19.620 20.953 -31.222 1.00 84.19 237 GLU A C 1
ATOM 1887 O O . GLU A 1 237 ? 20.367 21.849 -30.830 1.00 84.19 237 GLU A O 1
ATOM 1892 N N . ARG A 1 238 ? 19.873 19.664 -30.976 1.00 82.75 238 ARG A N 1
ATOM 1893 C CA . ARG A 1 238 ? 21.085 19.176 -30.299 1.00 82.75 238 ARG A CA 1
ATOM 1894 C C . ARG A 1 238 ? 22.287 19.016 -31.235 1.00 82.75 238 ARG A C 1
ATOM 1896 O O . ARG A 1 238 ? 23.377 18.721 -30.757 1.00 82.75 238 ARG A O 1
ATOM 1903 N N . GLY A 1 239 ? 22.109 19.217 -32.544 1.00 77.81 239 GLY A N 1
ATOM 1904 C CA . GLY A 1 239 ? 23.151 18.986 -33.549 1.00 77.81 239 GLY A CA 1
ATOM 1905 C C . GLY A 1 239 ? 23.516 17.509 -33.725 1.00 77.81 239 GLY A C 1
ATOM 1906 O O . GLY A 1 239 ? 24.574 17.197 -34.270 1.00 77.81 239 GLY A O 1
ATOM 1907 N N . GLU A 1 240 ? 22.658 16.598 -33.264 1.00 78.50 240 GLU A N 1
ATOM 1908 C CA . GLU A 1 240 ? 22.873 15.156 -3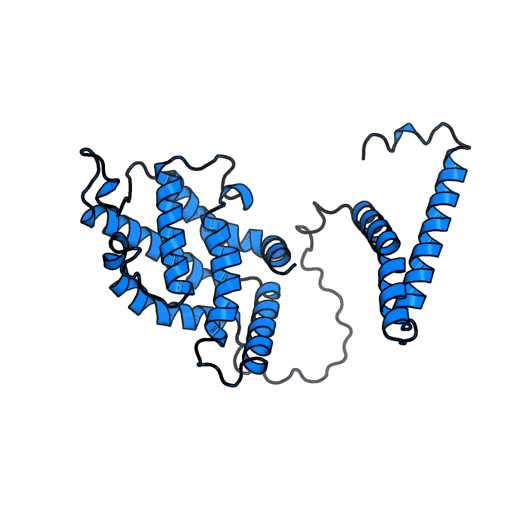3.341 1.00 78.50 240 GLU A CA 1
ATOM 1909 C C . GLU A 1 240 ? 22.101 14.582 -34.540 1.00 78.50 240 GLU A C 1
ATOM 1911 O O . GLU A 1 240 ? 20.914 14.880 -34.715 1.00 78.50 240 GLU A O 1
ATOM 1916 N N . PRO A 1 241 ? 22.724 13.744 -35.391 1.00 74.75 241 PRO A N 1
ATOM 1917 C CA . PRO A 1 241 ? 21.998 13.084 -36.469 1.00 74.75 241 PRO A CA 1
ATOM 1918 C C . PRO A 1 241 ? 20.897 12.177 -35.902 1.00 74.75 241 PRO A C 1
ATOM 1920 O O . PRO A 1 241 ? 20.988 11.665 -34.784 1.00 74.75 241 PRO A O 1
ATOM 1923 N N . ALA A 1 242 ? 19.835 11.953 -36.679 1.00 75.75 242 ALA A N 1
ATOM 1924 C CA . ALA A 1 242 ? 18.822 10.967 -36.319 1.00 75.75 242 ALA A CA 1
ATOM 1925 C C . ALA A 1 242 ? 19.490 9.588 -36.190 1.00 75.75 242 ALA A C 1
ATOM 1927 O O . ALA A 1 242 ? 20.027 9.059 -37.163 1.00 75.75 242 ALA A O 1
ATOM 1928 N N . GLY A 1 243 ? 19.476 9.021 -34.981 1.00 77.69 243 GLY A N 1
ATOM 1929 C CA . GLY A 1 243 ? 20.005 7.681 -34.742 1.00 77.69 243 GLY A CA 1
ATOM 1930 C C . GLY A 1 243 ? 19.276 6.633 -35.588 1.00 77.69 243 GLY A C 1
ATOM 1931 O O . GLY A 1 243 ? 18.121 6.824 -35.974 1.00 77.69 243 GLY A O 1
ATOM 1932 N N . GLU A 1 244 ? 19.931 5.501 -35.847 1.00 81.69 244 GLU A N 1
ATOM 1933 C CA . GLU A 1 244 ? 19.405 4.433 -36.712 1.00 81.69 244 GLU A CA 1
ATOM 1934 C C . GLU A 1 244 ? 17.981 3.989 -36.319 1.00 81.69 244 GLU A C 1
ATOM 1936 O O . GLU A 1 244 ? 17.128 3.787 -37.183 1.00 81.69 244 GLU A O 1
ATOM 1941 N N . GLY A 1 245 ? 17.681 3.945 -35.016 1.00 81.12 245 GLY A N 1
ATOM 1942 C CA . GLY A 1 245 ? 16.347 3.615 -34.505 1.00 81.12 245 GLY A CA 1
ATOM 1943 C C . GLY A 1 245 ? 15.245 4.602 -34.917 1.00 81.12 245 GLY A C 1
ATOM 1944 O O . GLY A 1 245 ? 14.137 4.169 -35.229 1.00 81.12 245 GLY A O 1
ATOM 1945 N N . LEU A 1 246 ? 15.530 5.909 -34.987 1.00 82.88 246 LEU A N 1
ATOM 1946 C CA . LEU A 1 246 ? 14.556 6.919 -35.437 1.00 82.88 246 LEU A CA 1
ATOM 1947 C C . LEU A 1 246 ? 14.277 6.795 -36.937 1.00 82.88 246 LEU A C 1
ATOM 1949 O O . LEU A 1 246 ? 13.125 6.874 -37.365 1.00 82.88 246 LEU A O 1
ATOM 1953 N N . VAL A 1 247 ? 15.320 6.532 -37.728 1.00 83.88 247 VAL A N 1
ATOM 1954 C CA . VAL A 1 247 ? 15.200 6.318 -39.178 1.00 83.88 247 VAL A CA 1
ATOM 1955 C C . VAL A 1 247 ? 14.376 5.062 -39.476 1.00 83.88 247 VAL A C 1
ATOM 1957 O O . VAL A 1 247 ? 13.495 5.079 -40.340 1.00 83.88 247 VAL A O 1
ATOM 1960 N N . GLN A 1 248 ? 14.620 3.974 -38.741 1.00 86.00 248 GLN A N 1
ATOM 1961 C CA . GLN A 1 248 ? 13.835 2.745 -38.864 1.00 86.00 248 GLN A CA 1
ATOM 1962 C C . GLN A 1 248 ? 12.379 2.954 -38.426 1.00 86.00 248 GLN A C 1
ATOM 1964 O O . GLN A 1 248 ? 11.467 2.527 -39.138 1.00 86.00 248 GLN A O 1
ATOM 1969 N N . LEU A 1 249 ? 12.146 3.657 -37.312 1.00 86.56 249 LEU A N 1
ATOM 1970 C CA . LEU A 1 249 ? 10.802 3.963 -36.822 1.00 86.56 249 LEU A CA 1
ATOM 1971 C C . LEU A 1 249 ? 9.994 4.758 -37.854 1.00 86.56 249 LEU A C 1
ATOM 1973 O O . LEU A 1 249 ? 8.873 4.366 -38.178 1.00 86.56 249 LEU A O 1
ATOM 1977 N N . ARG A 1 250 ? 10.578 5.815 -38.431 1.00 85.94 250 ARG A N 1
ATOM 1978 C CA . ARG A 1 250 ? 9.963 6.591 -39.518 1.00 85.94 250 ARG A CA 1
ATOM 1979 C C . ARG A 1 250 ? 9.509 5.688 -40.663 1.00 85.94 250 ARG A C 1
ATOM 1981 O O . ARG A 1 250 ? 8.352 5.747 -41.074 1.00 85.94 250 ARG A O 1
ATOM 1988 N N . ARG A 1 251 ? 10.404 4.826 -41.155 1.00 86.44 251 ARG A N 1
ATOM 1989 C CA . ARG A 1 251 ? 10.110 3.926 -42.281 1.00 86.44 251 ARG A CA 1
ATOM 1990 C C . ARG A 1 251 ? 8.936 2.993 -41.967 1.00 86.44 251 ARG A C 1
ATOM 1992 O O . ARG A 1 251 ? 8.100 2.755 -42.838 1.00 86.44 251 ARG A O 1
ATOM 1999 N N . VAL A 1 252 ? 8.860 2.476 -40.740 1.00 87.19 252 VAL A N 1
ATOM 2000 C CA . VAL A 1 252 ? 7.751 1.614 -40.300 1.00 87.19 252 VAL A CA 1
ATOM 2001 C C . VAL A 1 252 ? 6.439 2.399 -40.226 1.00 87.19 252 VAL A C 1
ATOM 2003 O O . VAL A 1 252 ? 5.429 1.926 -40.745 1.00 87.19 252 VAL A O 1
ATOM 2006 N N . LEU A 1 253 ? 6.441 3.602 -39.644 1.00 87.44 253 LEU A N 1
ATOM 2007 C CA . LEU A 1 253 ? 5.238 4.433 -39.514 1.00 87.44 253 LEU A CA 1
ATOM 2008 C C . LEU A 1 253 ? 4.690 4.872 -40.879 1.00 87.44 253 LEU A C 1
ATOM 2010 O O . LEU A 1 253 ? 3.490 4.737 -41.123 1.00 87.44 253 LEU A O 1
ATOM 2014 N N . GLU A 1 254 ? 5.558 5.317 -41.790 1.00 86.19 254 GLU A N 1
ATOM 2015 C CA . GLU A 1 254 ? 5.180 5.691 -43.159 1.00 86.19 254 GLU A CA 1
ATOM 2016 C C . GLU A 1 254 ? 4.672 4.481 -43.956 1.00 86.19 254 GLU A C 1
ATOM 2018 O O . GLU A 1 254 ? 3.669 4.573 -44.666 1.00 86.19 254 GLU A O 1
ATOM 2023 N N . GLY A 1 255 ? 5.332 3.326 -43.819 1.00 84.69 255 GLY A N 1
ATOM 2024 C CA . GLY A 1 255 ? 4.923 2.088 -44.483 1.00 84.69 255 GLY A CA 1
ATOM 2025 C C . GLY A 1 255 ? 3.558 1.578 -44.013 1.00 84.69 255 GLY A C 1
ATOM 2026 O O . GLY A 1 255 ? 2.756 1.123 -44.829 1.00 84.69 255 GLY A O 1
ATOM 2027 N N . LEU A 1 256 ? 3.272 1.679 -42.713 1.00 80.81 256 LEU A N 1
ATOM 2028 C CA . LEU A 1 256 ? 1.967 1.324 -42.153 1.00 80.81 256 LEU A CA 1
ATOM 2029 C C . LEU A 1 256 ? 0.883 2.335 -42.545 1.00 80.81 256 LEU A C 1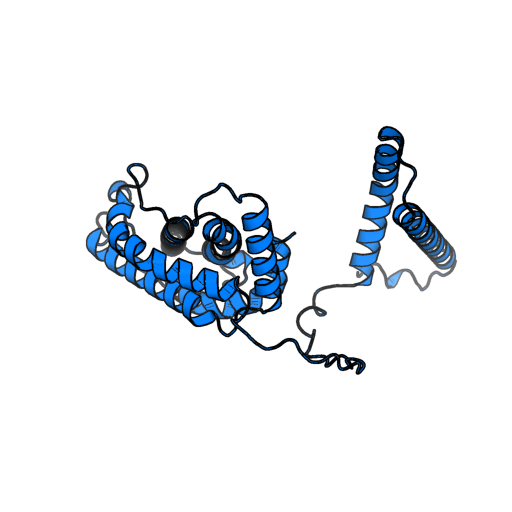
ATOM 2031 O O . LEU A 1 256 ? -0.214 1.915 -42.903 1.00 80.81 256 LEU A O 1
ATOM 2035 N N . GLY A 1 257 ? 1.193 3.636 -42.559 1.00 78.56 257 GLY A N 1
ATOM 2036 C CA . GLY A 1 257 ? 0.257 4.677 -42.995 1.00 78.56 257 GLY A CA 1
ATOM 2037 C C . GLY A 1 257 ? -0.200 4.484 -44.443 1.00 78.56 257 GLY A C 1
ATOM 2038 O O . GLY A 1 257 ? -1.398 4.479 -44.713 1.00 78.56 257 GLY A O 1
ATOM 2039 N N . LYS A 1 258 ? 0.737 4.210 -45.361 1.00 81.06 258 LYS A N 1
ATOM 2040 C CA . LYS A 1 258 ? 0.417 3.916 -46.770 1.00 81.06 258 LYS A CA 1
ATOM 2041 C C . LYS A 1 258 ? -0.493 2.699 -46.919 1.00 81.06 258 LYS A C 1
ATOM 2043 O O . LYS A 1 258 ? -1.490 2.769 -47.623 1.00 81.06 258 LYS A O 1
ATOM 2048 N N . LYS A 1 259 ? -0.204 1.612 -46.197 1.00 77.25 259 LYS A N 1
ATOM 2049 C CA . LYS A 1 259 ? -1.045 0.404 -46.217 1.00 77.25 259 LYS A CA 1
ATOM 2050 C C . LYS A 1 259 ? -2.457 0.646 -45.685 1.00 77.25 259 LYS A C 1
ATOM 2052 O O . LYS A 1 259 ? -3.382 -0.007 -46.152 1.00 77.25 259 LYS A O 1
ATOM 2057 N N . VAL A 1 260 ? -2.628 1.541 -44.710 1.00 72.19 260 VAL A N 1
ATOM 2058 C CA . VAL A 1 260 ? -3.953 1.906 -44.182 1.00 72.19 260 VAL A CA 1
ATOM 2059 C C . VAL A 1 260 ? -4.758 2.678 -45.225 1.00 72.19 260 VAL A C 1
ATOM 2061 O O . VAL A 1 260 ? -5.928 2.357 -45.430 1.00 72.19 260 VAL A O 1
ATOM 2064 N N . GLU A 1 261 ? -4.144 3.642 -45.911 1.00 72.12 261 GLU A N 1
ATOM 2065 C CA . GLU A 1 261 ? -4.808 4.401 -46.980 1.00 72.12 261 GLU A CA 1
ATOM 2066 C C . GLU A 1 261 ? -5.136 3.511 -48.190 1.00 72.12 261 GLU A C 1
ATOM 2068 O O . GLU A 1 261 ? -6.285 3.476 -48.621 1.00 72.12 261 GLU A O 1
ATOM 2073 N N . GLU A 1 262 ? -4.207 2.652 -48.629 1.00 73.31 262 GLU A N 1
ATOM 2074 C CA . GLU A 1 262 ? -4.460 1.647 -49.679 1.00 73.31 262 GLU A CA 1
ATOM 2075 C C . GLU A 1 262 ? -5.630 0.704 -49.333 1.00 73.31 262 GLU A C 1
ATOM 2077 O O . GLU A 1 262 ? -6.330 0.203 -50.215 1.00 73.31 262 GLU A O 1
ATOM 2082 N N . PHE A 1 263 ? -5.844 0.418 -48.045 1.00 64.38 263 PHE A N 1
ATOM 2083 C CA . PHE A 1 263 ? -6.943 -0.431 -47.585 1.00 64.38 263 PHE A CA 1
ATOM 2084 C C . PHE A 1 263 ? -8.282 0.318 -47.529 1.00 64.38 263 PHE A C 1
ATOM 2086 O O . PHE A 1 263 ? -9.325 -0.287 -47.789 1.00 64.38 263 PHE A O 1
ATOM 2093 N N . LYS A 1 264 ? -8.270 1.621 -47.214 1.00 62.00 264 LYS A N 1
ATOM 2094 C CA . LYS A 1 264 ? -9.458 2.488 -47.287 1.00 62.00 264 LYS A CA 1
ATOM 2095 C C . LYS A 1 264 ? -9.908 2.684 -48.734 1.00 62.00 264 LYS A C 1
ATOM 2097 O O . LYS A 1 264 ? -11.082 2.471 -49.022 1.00 62.00 264 LYS A O 1
ATOM 2102 N N . GLU A 1 265 ? -8.971 2.960 -49.639 1.00 64.75 265 GLU A N 1
ATOM 2103 C CA . GLU A 1 265 ? -9.237 3.122 -51.076 1.00 64.75 265 GLU A CA 1
ATOM 2104 C C . GLU A 1 265 ? -9.828 1.847 -51.702 1.00 64.75 265 GLU A C 1
ATOM 2106 O O . GLU A 1 265 ? -10.747 1.913 -52.517 1.00 64.75 265 GLU A O 1
ATOM 2111 N N . ARG A 1 266 ? -9.380 0.655 -51.274 1.00 60.09 266 ARG A N 1
ATOM 2112 C CA . ARG A 1 266 ? -9.989 -0.622 -51.702 1.00 60.09 266 ARG A CA 1
ATOM 2113 C C . ARG A 1 266 ? -11.400 -0.846 -51.154 1.00 60.09 266 ARG A C 1
ATOM 2115 O O . ARG A 1 266 ? -12.173 -1.555 -51.791 1.00 60.09 266 ARG A O 1
ATOM 2122 N N . LYS A 1 267 ? -11.739 -0.290 -49.986 1.00 53.19 267 LYS A N 1
ATOM 2123 C CA . LYS A 1 267 ? -13.070 -0.428 -49.369 1.00 53.19 267 LYS A CA 1
ATOM 2124 C C . LYS A 1 267 ? -14.108 0.526 -49.952 1.00 53.19 267 LYS A C 1
ATOM 2126 O O . LYS A 1 267 ? -15.272 0.148 -50.024 1.00 53.19 267 LYS A O 1
ATOM 2131 N N . GLU A 1 268 ? -13.715 1.719 -50.391 1.00 53.59 268 GLU A N 1
ATOM 2132 C CA . GLU A 1 268 ? -14.631 2.656 -51.064 1.00 53.59 268 GLU A CA 1
ATOM 2133 C C . GLU A 1 268 ? -15.156 2.117 -52.411 1.00 53.59 268 GLU A C 1
ATOM 2135 O O . GLU A 1 268 ? -16.174 2.589 -52.911 1.00 53.59 268 GLU A O 1
ATOM 2140 N N . GLY A 1 269 ? -14.524 1.071 -52.959 1.00 53.38 269 GLY A N 1
ATOM 2141 C CA . GLY A 1 269 ? -14.982 0.349 -54.147 1.00 53.38 269 GLY A CA 1
ATOM 2142 C C . GLY A 1 269 ? -15.943 -0.828 -53.908 1.00 53.38 269 GLY A C 1
ATOM 2143 O O . GLY A 1 269 ? -16.399 -1.400 -54.897 1.00 53.38 269 GLY A O 1
ATOM 2144 N N . ASP A 1 270 ? -16.262 -1.215 -52.659 1.00 53.22 270 ASP A N 1
ATOM 2145 C CA . ASP A 1 270 ? -17.085 -2.408 -52.364 1.00 53.22 270 ASP A CA 1
ATOM 2146 C C . ASP A 1 270 ? -18.146 -2.167 -51.251 1.00 53.22 270 ASP A C 1
ATOM 2148 O O . ASP A 1 270 ? -17.818 -2.115 -50.058 1.00 53.22 270 ASP A O 1
ATOM 2152 N N . PRO A 1 271 ? -19.447 -2.043 -51.597 1.00 48.62 271 PRO A N 1
ATOM 2153 C CA . PRO A 1 271 ? -20.511 -1.652 -50.665 1.00 48.62 271 PRO A CA 1
ATOM 2154 C C . PRO A 1 271 ? -20.905 -2.712 -49.613 1.00 48.62 271 PRO A C 1
ATOM 2156 O O . PRO A 1 271 ? -21.718 -2.412 -48.735 1.00 48.62 271 PRO A O 1
ATOM 2159 N N . LEU A 1 272 ? -20.350 -3.932 -49.634 1.00 49.06 272 LEU A N 1
ATOM 2160 C CA . LEU A 1 272 ? -20.676 -4.978 -48.644 1.00 49.06 272 LEU A CA 1
ATOM 2161 C C . LEU A 1 272 ? -19.838 -4.929 -47.351 1.00 49.06 272 LEU A C 1
ATOM 2163 O O . LEU A 1 272 ? -20.219 -5.551 -46.357 1.00 49.06 272 LEU A O 1
ATOM 2167 N N . CYS A 1 273 ? -18.734 -4.175 -47.309 1.00 43.78 273 CYS A N 1
ATOM 2168 C CA . CYS A 1 273 ? -17.787 -4.212 -46.181 1.00 43.78 273 CYS A CA 1
ATOM 2169 C C . CYS A 1 273 ? -18.041 -3.151 -45.082 1.00 43.78 273 CYS A C 1
ATOM 2171 O O . CYS A 1 273 ? -17.349 -3.129 -44.059 1.00 43.78 273 CYS A O 1
ATOM 2173 N N . VAL A 1 274 ? -19.036 -2.273 -45.267 1.00 41.59 274 VAL A N 1
ATOM 2174 C CA . VAL A 1 274 ? -19.324 -1.131 -44.371 1.00 41.59 274 VAL A CA 1
ATOM 2175 C C . VAL A 1 274 ? -20.001 -1.562 -43.057 1.00 41.59 274 VAL A C 1
ATOM 2177 O O . VAL A 1 274 ? -19.794 -0.938 -42.022 1.00 41.59 274 VAL A O 1
ATOM 2180 N N . LYS A 1 275 ? -20.726 -2.690 -43.032 1.00 36.50 275 LYS A N 1
ATOM 2181 C CA . LYS A 1 275 ? -21.484 -3.126 -41.837 1.00 36.50 275 LYS A CA 1
ATOM 2182 C C . LYS A 1 275 ? -20.655 -3.767 -40.714 1.00 36.50 275 LYS A C 1
ATOM 2184 O O . LYS A 1 275 ? -21.191 -3.985 -39.635 1.00 36.50 275 LYS A O 1
ATOM 2189 N N . GLN A 1 276 ? -19.376 -4.084 -40.930 1.00 39.91 276 GLN A N 1
ATOM 2190 C CA . GLN A 1 276 ? -18.555 -4.781 -39.923 1.00 39.91 276 GLN A CA 1
ATOM 2191 C C . GLN A 1 276 ? -17.732 -3.863 -39.007 1.00 39.91 276 GLN A C 1
ATOM 2193 O O . GLN A 1 276 ? -17.124 -4.364 -38.067 1.00 39.91 276 GLN A O 1
ATOM 2198 N N . PHE A 1 277 ? -17.710 -2.545 -39.243 1.00 41.31 277 PHE A N 1
ATOM 2199 C CA . PHE A 1 277 ? -16.887 -1.613 -38.455 1.00 41.31 277 PHE A CA 1
ATOM 2200 C C . PHE A 1 277 ? -17.665 -0.631 -37.566 1.00 41.31 277 PHE A C 1
ATOM 2202 O O . PHE A 1 277 ? -17.046 0.008 -36.726 1.00 41.31 277 PHE A O 1
ATOM 2209 N N . GLU A 1 278 ? -18.998 -0.553 -37.658 1.00 31.42 278 GLU A N 1
ATOM 2210 C CA . GLU A 1 278 ? -19.812 0.237 -36.708 1.00 31.42 278 GLU A CA 1
ATOM 2211 C C . GLU A 1 278 ? -20.084 -0.494 -35.373 1.00 31.42 278 GLU A C 1
ATOM 2213 O O . GLU A 1 278 ? -20.731 0.052 -34.484 1.00 31.42 278 GLU A O 1
ATOM 2218 N N . CYS A 1 279 ? -19.553 -1.711 -35.195 1.00 33.50 279 CYS A N 1
ATOM 2219 C CA . CYS A 1 279 ? -19.657 -2.500 -33.959 1.00 33.50 279 CYS A CA 1
ATOM 2220 C C . CYS A 1 279 ? -18.295 -2.811 -33.289 1.00 33.50 279 CYS A C 1
ATOM 2222 O O . CYS A 1 279 ? -18.185 -3.824 -32.596 1.00 33.50 279 CYS A O 1
ATOM 2224 N N . LEU A 1 280 ? -17.266 -1.968 -33.471 1.00 34.91 280 LEU A N 1
ATOM 2225 C CA . LEU A 1 280 ? -15.942 -2.092 -32.822 1.00 34.91 280 LEU A CA 1
ATOM 2226 C C . LEU A 1 280 ? -15.490 -0.810 -32.105 1.00 34.91 280 LEU A C 1
ATOM 2228 O O . LEU A 1 280 ? -15.662 0.282 -32.683 1.00 34.91 280 LEU A O 1
#

Orga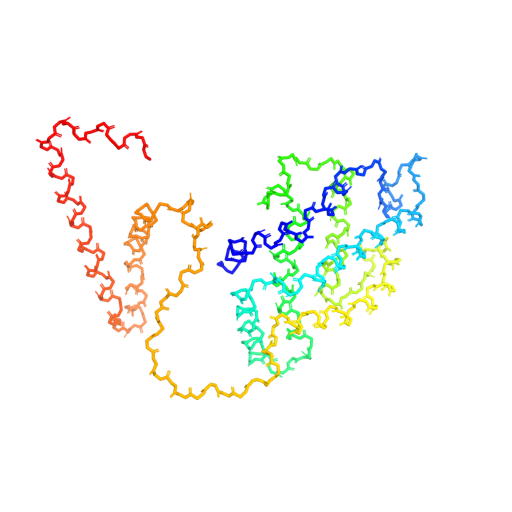nism: NCBI:txid180227

Radius of gyration: 25.81 Å; chains: 1; bounding box: 49×47×78 Å

Foldseek 3Di:
DLLVVCLQQCLVLLLVLCLVLLVVLLPDPAALDLDPVPDDPPHDDNVVSPVVLVVSLVSSVVSLLVSLVVGDVVNLVVLQVQLVVQCVVCVVDDPCRSQLSSLCCPQVSHNLCCLQCVCVSPSDVDDRDPRSNVSSVSSSVLSVCLSNLHADDPVPVSRNVCRVVSPVCNVVSSVSSCSSHPDDPDDPDDPPDPDPPPPPCPDPPSVPPPDDPVVVVVVVLVVCVVCLVVVCVVCVVVVHHDPPVSVVNVVVSVVVVVVVVVVVVVVVPPPPPVVPPVVD

Secondary structure (DSSP, 8-state):
-HHHHHHHHHHHHHHHHHHHHHHHHHT--S-----TTT--TTSPPHHHHHHHHHHHHHHHHHHHHHGGGGS-HHHHHHHHHHHHHHHHHTTTS-TTHHHHHHHIIIIIIIIIHHHH-TTTTTS-SSPPPHHHHHHHHHHHHHHHHHHTT----GGGGGGGGGHHHHHHHHHHHHHHHHHHHSPPS-PPPPP------------THHHHTT--HHHHHHHHHHHHHHHHHHHHHHHHHTTPPPPHHHHHHHHHHHHHHHHHHHHHHHHTT-TTSGGGSTT-

pLDDT: mean 82.17, std 16.82, range [31.42, 97.81]